Protein AF-A0A212BZU0-F1 (afdb_monomer_lite)

Radius of gyration: 25.06 Å; chains: 1; bounding box: 74×39×82 Å

pLDDT: mean 82.53, std 17.03, range [37.69, 98.62]

Organism: Cervus elaphus hippelaphus (NCBI:txid46360)

Secondary structure (DSSP, 8-state):
---STT----------------SSHHHHHHHHHHHHHHTTPPP-HHHHHHHHHHGGG--HHHHHHTHHHHHHHHHHHHHHS-TTSSHHHHHHHHHHHHHHHHHHTT-HHHHHHIIIII--PPP-SSTTPPPHHHHHHHHHHHHHHH---HHHHHHHHHTHHHHHHHHHHHHHHHHHHTSGGGS-GGGSS-HHHHHHHHHHHHHHHHHHHTGGGTSHHHHHHHHHHHHHHHHHHHHHS-HHHHHHHHHHHHTT--TT--HHHHHHHHHHHHHHHT-TT--------TT--TT--SHHHHHHHHHHHHHS--S-------HHHHHHTHHHHHHHHHHHHHTTS-HHHHHHHHHHHHHHHHHHHT-GGGTT-

Structure (mmCIF, N/CA/C/O backbone):
data_AF-A0A212BZU0-F1
#
_entry.id   AF-A0A212BZU0-F1
#
loop_
_atom_site.group_PDB
_atom_site.id
_atom_site.type_symbol
_atom_site.label_atom_id
_atom_site.label_alt_id
_atom_site.label_comp_id
_atom_site.label_asym_id
_atom_site.label_entity_id
_atom_site.label_seq_id
_atom_site.pdbx_PDB_ins_code
_atom_site.Cartn_x
_atom_site.Cartn_y
_atom_site.Cartn_z
_atom_site.occupancy
_atom_site.B_iso_or_equiv
_atom_site.auth_seq_id
_atom_site.auth_comp_id
_atom_site.auth_asym_id
_atom_site.auth_atom_id
_atom_site.pdbx_PDB_model_num
ATOM 1 N N . LYS A 1 1 ? -51.100 -6.674 3.001 1.00 48.88 1 LYS A N 1
ATOM 2 C CA . LYS A 1 1 ? -51.475 -5.623 2.026 1.00 48.88 1 LYS A CA 1
ATOM 3 C C . LYS A 1 1 ? -50.365 -4.587 2.044 1.00 48.88 1 LYS A C 1
ATOM 5 O O . LYS A 1 1 ? -50.108 -4.042 3.107 1.00 48.88 1 LYS A O 1
ATOM 10 N N . TRP A 1 2 ? -49.646 -4.428 0.936 1.00 54.16 2 TRP A N 1
ATOM 11 C CA . TRP A 1 2 ? -48.570 -3.443 0.822 1.00 54.16 2 TRP A CA 1
ATOM 12 C C . TRP A 1 2 ? -49.190 -2.048 0.784 1.00 54.16 2 TRP A C 1
ATOM 14 O O . TRP A 1 2 ? -50.135 -1.830 0.028 1.00 54.16 2 TRP A O 1
ATOM 24 N N . VAL A 1 3 ? -48.703 -1.150 1.633 1.00 53.25 3 VAL A N 1
ATOM 25 C CA . VAL A 1 3 ? -49.131 0.250 1.665 1.00 53.25 3 VAL A CA 1
ATOM 26 C C . VAL A 1 3 ? -48.189 1.022 0.739 1.00 53.25 3 VAL A C 1
ATOM 28 O O . VAL A 1 3 ? -46.979 0.990 0.934 1.00 53.25 3 VAL A O 1
ATOM 31 N N . ASP A 1 4 ? -48.763 1.612 -0.308 1.00 57.81 4 ASP A N 1
ATOM 32 C CA . ASP A 1 4 ? -48.206 2.600 -1.239 1.00 57.81 4 ASP A CA 1
ATOM 33 C C . ASP A 1 4 ? -46.802 2.378 -1.840 1.00 57.81 4 ASP A C 1
ATOM 35 O O . ASP A 1 4 ? -45.759 2.758 -1.308 1.00 57.81 4 ASP A O 1
ATOM 39 N N . GLY A 1 5 ? -46.800 1.888 -3.085 1.00 61.69 5 GLY A N 1
ATOM 40 C CA . GLY A 1 5 ? -45.810 2.291 -4.092 1.00 61.69 5 GLY A CA 1
ATOM 41 C C . GLY A 1 5 ? -44.377 1.788 -3.919 1.00 61.69 5 GLY A C 1
ATOM 42 O O . GLY A 1 5 ? -43.474 2.400 -4.484 1.00 61.69 5 GLY A O 1
ATOM 43 N N . ALA A 1 6 ? -44.152 0.711 -3.154 1.00 64.62 6 ALA A N 1
ATOM 44 C CA . ALA A 1 6 ? -42.834 0.091 -2.942 1.00 64.62 6 ALA A CA 1
ATOM 45 C C . ALA A 1 6 ? -41.726 1.073 -2.498 1.00 64.62 6 ALA A C 1
ATOM 47 O O . ALA A 1 6 ? -40.534 0.775 -2.612 1.00 64.62 6 ALA A O 1
ATOM 48 N N . LYS A 1 7 ? -42.099 2.248 -1.975 1.00 64.25 7 LYS A N 1
ATOM 49 C CA . LYS A 1 7 ? -41.142 3.202 -1.421 1.00 64.25 7 LYS A CA 1
ATOM 50 C C . LYS A 1 7 ? -40.678 2.670 -0.063 1.00 64.25 7 LYS A C 1
ATOM 52 O O . LYS A 1 7 ? -41.519 2.295 0.753 1.00 64.25 7 LYS A O 1
ATOM 57 N N . PRO A 1 8 ? -39.363 2.613 0.205 1.00 61.78 8 PRO A N 1
ATOM 58 C CA . PRO A 1 8 ? -38.858 2.155 1.492 1.00 61.78 8 PRO A CA 1
ATOM 59 C C . PRO A 1 8 ? -39.308 3.126 2.595 1.00 61.78 8 PRO A C 1
ATOM 61 O O . PRO A 1 8 ? -38.750 4.210 2.736 1.00 61.78 8 PRO A O 1
ATOM 64 N N . LEU A 1 9 ? -40.338 2.735 3.352 1.00 69.81 9 LEU A N 1
ATOM 65 C CA . LEU A 1 9 ? -40.946 3.524 4.434 1.00 69.81 9 LEU A CA 1
ATOM 66 C C . LEU A 1 9 ? -40.020 3.680 5.648 1.00 69.81 9 LEU A C 1
ATOM 68 O O . LEU A 1 9 ? -40.096 4.673 6.364 1.00 69.81 9 LEU A O 1
ATOM 72 N N . LEU A 1 10 ? -39.139 2.704 5.879 1.00 66.56 10 LEU A N 1
ATOM 73 C CA . LEU A 1 10 ? -38.248 2.670 7.031 1.00 66.56 10 LEU A CA 1
ATOM 74 C C . LEU A 1 10 ? -36.912 2.043 6.630 1.00 66.56 10 LEU A C 1
ATOM 76 O O . LEU A 1 10 ? -36.859 0.909 6.157 1.00 66.56 10 LEU A O 1
ATOM 80 N N . LYS A 1 11 ? -35.820 2.780 6.839 1.00 63.81 11 LYS A N 1
ATOM 81 C CA . LYS A 1 11 ? -34.457 2.266 6.691 1.00 63.81 11 LYS A CA 1
ATOM 82 C C . LYS A 1 11 ? -33.855 2.104 8.079 1.00 63.81 11 LYS A C 1
ATOM 84 O O . LYS A 1 11 ? -33.289 3.046 8.623 1.00 63.81 11 LYS A O 1
ATOM 89 N N . ILE A 1 12 ? -33.990 0.912 8.652 1.00 53.97 12 ILE A N 1
ATOM 90 C CA . ILE A 1 12 ? -33.342 0.581 9.922 1.00 53.97 12 ILE A CA 1
ATOM 91 C C . ILE A 1 12 ? -31.868 0.287 9.636 1.00 53.97 12 ILE A C 1
ATOM 93 O O . ILE A 1 12 ? -31.539 -0.645 8.903 1.00 53.97 12 ILE A O 1
ATOM 97 N N . LYS A 1 13 ? -30.973 1.091 10.211 1.00 49.75 13 LYS A N 1
ATOM 98 C CA . LYS A 1 13 ? -29.562 0.736 10.376 1.00 49.75 13 LYS A CA 1
ATOM 99 C C . LYS A 1 13 ? -29.386 0.286 11.821 1.00 49.75 13 LYS A C 1
ATOM 101 O O . LYS A 1 13 ? -29.378 1.126 12.711 1.00 49.75 13 LYS A O 1
ATOM 106 N N . SER A 1 14 ? -29.267 -1.015 12.061 1.00 37.69 14 SER A N 1
ATOM 107 C CA . SER A 1 14 ? -28.847 -1.508 13.373 1.00 37.69 14 SER A CA 1
ATOM 108 C C . SER A 1 14 ? -27.323 -1.501 13.440 1.00 37.69 14 SER A C 1
ATOM 110 O O . SER A 1 14 ? -26.660 -2.102 12.589 1.00 37.69 14 SER A O 1
ATOM 112 N N . HIS A 1 15 ? -26.772 -0.834 14.445 1.00 43.81 15 HIS A N 1
ATOM 113 C CA . HIS A 1 15 ? -25.389 -1.011 14.861 1.00 43.81 15 HIS A CA 1
ATOM 114 C C . HIS A 1 15 ? -25.400 -1.922 16.083 1.00 43.81 15 HIS A C 1
ATOM 116 O O . HIS A 1 15 ? -26.087 -1.644 17.061 1.00 43.81 15 HIS A O 1
ATOM 122 N N . LEU A 1 16 ? -24.712 -3.057 15.981 1.00 44.84 16 LEU A N 1
ATOM 123 C CA . LEU A 1 16 ? -24.558 -3.974 17.098 1.00 44.84 16 LEU A CA 1
ATOM 124 C C . LEU A 1 16 ? -23.435 -3.432 17.989 1.00 44.84 16 LEU A C 1
ATOM 126 O O . LEU A 1 16 ? -22.263 -3.652 17.696 1.00 44.84 16 LEU A O 1
ATOM 130 N N . GLU A 1 17 ? -23.786 -2.714 19.051 1.00 45.06 17 GLU A N 1
ATOM 131 C CA . GLU A 1 17 ? -22.863 -2.456 20.156 1.00 45.06 17 GLU A CA 1
ATOM 132 C C . GLU A 1 17 ? -22.874 -3.688 21.054 1.00 45.06 17 GLU A C 1
ATOM 134 O O . GLU A 1 17 ? -23.735 -3.864 21.913 1.00 45.06 17 GLU A O 1
ATOM 139 N N . SER A 1 18 ? -21.978 -4.632 20.776 1.00 49.97 18 SER A N 1
ATOM 140 C CA . SER A 1 18 ? -21.894 -5.840 21.580 1.00 49.97 18 SER A CA 1
ATOM 141 C C . SER A 1 18 ? -21.241 -5.507 22.926 1.00 49.97 18 SER A C 1
ATOM 143 O O . SER A 1 18 ? -20.026 -5.330 23.007 1.00 49.97 18 SER A O 1
ATOM 145 N N . THR A 1 19 ? -22.031 -5.456 23.993 1.00 49.94 19 THR A N 1
ATOM 146 C CA . THR A 1 19 ? -21.547 -5.499 25.376 1.00 49.94 19 THR A CA 1
ATOM 147 C C . THR A 1 19 ? -21.052 -6.914 25.681 1.00 49.94 19 THR A C 1
ATOM 149 O O . THR A 1 19 ? -21.789 -7.750 26.195 1.00 49.94 19 THR A O 1
ATOM 152 N N . ILE A 1 20 ? -19.808 -7.225 25.302 1.00 55.94 20 ILE A N 1
ATOM 153 C CA . ILE A 1 20 ? -19.218 -8.548 25.539 1.00 55.94 20 ILE A CA 1
ATOM 154 C C . ILE A 1 20 ? -18.160 -8.440 26.629 1.00 55.94 20 ILE A C 1
ATOM 156 O O . ILE A 1 20 ? -17.036 -8.003 26.395 1.00 55.94 20 ILE A O 1
ATOM 160 N N . TYR A 1 21 ? -18.528 -8.861 27.834 1.00 59.41 21 TYR A N 1
ATOM 161 C CA . TYR A 1 21 ? -17.566 -9.124 28.894 1.00 59.41 21 TYR A CA 1
ATOM 162 C C . TYR A 1 21 ? -16.663 -10.277 28.453 1.00 59.41 21 TYR A C 1
ATOM 164 O O . TYR A 1 21 ? -17.093 -11.430 28.392 1.00 59.41 21 TYR A O 1
ATOM 172 N N . THR A 1 22 ? -15.420 -9.965 28.095 1.00 71.25 22 THR A N 1
ATOM 173 C CA . THR A 1 22 ? -14.422 -10.987 27.785 1.00 71.25 22 THR A CA 1
ATOM 174 C C . THR A 1 22 ? -13.957 -11.638 29.085 1.00 71.25 22 THR A C 1
ATOM 176 O O . THR A 1 22 ? -13.742 -10.953 30.082 1.00 71.25 22 THR A O 1
ATOM 179 N N . GLN A 1 23 ? -13.791 -12.962 29.085 1.00 77.00 23 GLN A N 1
ATOM 180 C CA . GLN A 1 23 ? -13.141 -13.661 30.204 1.00 77.00 23 GLN A CA 1
ATOM 181 C C . GLN A 1 23 ? -11.623 -13.423 30.208 1.00 77.00 23 GLN A C 1
ATOM 183 O O . GLN A 1 23 ? -10.982 -13.534 31.250 1.00 77.00 23 GLN A O 1
ATOM 188 N N . ASP A 1 24 ? -11.060 -13.042 29.056 1.00 85.38 24 ASP A N 1
ATOM 189 C CA . ASP A 1 24 ? -9.678 -12.586 28.949 1.00 85.38 24 ASP A CA 1
ATOM 190 C C . ASP A 1 24 ? -9.496 -11.231 29.643 1.00 85.38 24 ASP A C 1
ATOM 192 O O . ASP A 1 24 ? -10.174 -10.247 29.324 1.00 85.38 24 ASP A O 1
ATOM 196 N N . LEU A 1 25 ? -8.559 -11.191 30.590 1.00 86.81 25 LEU A N 1
ATOM 197 C CA . LEU A 1 25 ? -8.301 -10.032 31.439 1.00 86.81 25 LEU A CA 1
ATOM 198 C C . LEU A 1 25 ? -7.685 -8.854 30.671 1.00 86.81 25 LEU A C 1
ATOM 200 O O . LEU A 1 25 ? -7.922 -7.702 31.040 1.00 86.81 25 LEU A O 1
ATOM 204 N N . HIS A 1 26 ? -6.876 -9.118 29.642 1.00 88.88 26 HIS A N 1
ATOM 205 C CA . HIS A 1 26 ? -6.187 -8.082 28.874 1.00 88.88 26 HIS A CA 1
ATOM 206 C C . HIS A 1 26 ? -7.181 -7.328 27.995 1.00 88.88 26 HIS A C 1
ATOM 208 O O . HIS A 1 26 ? -7.237 -6.097 28.037 1.00 88.88 26 HIS A O 1
ATOM 214 N N . VAL A 1 27 ? -8.015 -8.072 27.268 1.00 87.25 27 VAL A N 1
ATOM 215 C CA . VAL A 1 27 ? -9.064 -7.510 26.416 1.00 87.25 27 VAL A CA 1
ATOM 216 C C . VAL A 1 27 ? -10.129 -6.815 27.261 1.00 87.25 27 VAL A C 1
ATOM 218 O O . VAL A 1 27 ? -10.538 -5.704 26.924 1.00 87.25 27 VAL A O 1
ATOM 221 N N . HIS A 1 28 ? -10.507 -7.394 28.408 1.00 87.69 28 HIS A N 1
ATOM 222 C CA . HIS A 1 28 ? -11.507 -6.800 29.295 1.00 87.69 28 HIS A CA 1
ATOM 223 C C . HIS A 1 28 ? -11.066 -5.424 29.801 1.00 87.69 28 HIS A C 1
ATOM 225 O O . HIS A 1 28 ? -11.811 -4.452 29.688 1.00 87.69 28 HIS A O 1
ATOM 231 N N . LYS A 1 29 ? -9.832 -5.325 30.313 1.00 87.44 29 LYS A N 1
ATOM 232 C CA . LYS A 1 29 ? -9.270 -4.062 30.813 1.00 87.44 29 LYS A CA 1
ATOM 233 C C . LYS A 1 29 ? -9.140 -3.015 29.710 1.00 87.44 29 LYS A C 1
ATOM 235 O O . LYS A 1 29 ? -9.446 -1.849 29.944 1.00 87.44 29 LYS A O 1
ATOM 240 N N . PHE A 1 30 ? -8.723 -3.428 28.514 1.00 89.75 30 PHE A N 1
ATOM 241 C CA . PHE A 1 30 ? -8.639 -2.533 27.365 1.00 89.75 30 PHE A CA 1
ATOM 242 C C . PHE A 1 30 ? -10.017 -1.984 26.967 1.00 89.75 30 PHE A C 1
ATOM 244 O O . PHE A 1 30 ? -10.173 -0.770 26.842 1.00 89.75 30 PHE A O 1
ATOM 251 N N . PHE A 1 31 ? -11.032 -2.844 26.838 1.00 89.19 31 PHE A N 1
ATOM 252 C CA . PHE A 1 31 ? -12.395 -2.418 26.506 1.00 89.19 31 PHE A CA 1
ATOM 253 C C . PHE A 1 31 ? -13.011 -1.535 27.587 1.00 89.19 31 PHE A C 1
ATOM 255 O O . PHE A 1 31 ? -13.605 -0.509 27.264 1.00 89.19 31 PHE A O 1
ATOM 262 N N . GLN A 1 32 ? -12.820 -1.882 28.862 1.00 86.06 32 GLN A N 1
ATOM 263 C CA . GLN A 1 32 ? -13.280 -1.061 29.978 1.00 86.06 32 GLN A CA 1
ATOM 264 C C . GLN A 1 32 ? -12.660 0.340 29.922 1.00 86.06 32 GLN A C 1
ATOM 266 O O . GLN A 1 32 ? -13.363 1.332 30.094 1.00 86.06 32 GLN A O 1
ATOM 271 N N . HIS A 1 33 ? -11.359 0.436 29.640 1.00 84.50 33 HIS A N 1
ATOM 272 C CA . HIS A 1 33 ? -10.684 1.723 29.525 1.00 84.50 33 HIS A CA 1
ATOM 273 C C . HIS A 1 33 ? -11.176 2.535 28.316 1.00 84.50 33 HIS A C 1
ATOM 275 O O . HIS A 1 33 ? -11.465 3.721 28.462 1.00 84.50 33 HIS A O 1
ATOM 281 N N . CYS A 1 34 ? -11.365 1.901 27.152 1.00 84.44 34 CYS A N 1
ATOM 282 C CA . CYS A 1 34 ? -11.938 2.566 25.975 1.00 84.44 34 CYS A CA 1
ATOM 283 C C . CYS A 1 34 ? -13.347 3.111 26.262 1.00 84.44 34 CYS A C 1
ATOM 285 O O . CYS A 1 34 ? -13.661 4.244 25.901 1.00 84.44 34 CYS A O 1
ATOM 287 N N . GLN A 1 35 ? -14.177 2.347 26.978 1.00 83.44 35 GLN A N 1
ATOM 288 C CA . GLN A 1 35 ? -15.516 2.777 27.377 1.00 83.44 35 GLN A CA 1
ATOM 289 C C . GLN A 1 35 ? -15.480 3.965 28.352 1.00 83.44 35 GLN A C 1
ATOM 291 O O . GLN A 1 35 ? -16.280 4.892 28.228 1.00 83.44 35 GLN A O 1
ATOM 296 N N . LEU A 1 36 ? -14.536 3.976 29.300 1.00 80.38 36 LEU A N 1
ATOM 297 C CA . LEU A 1 36 ? -14.351 5.104 30.217 1.00 80.38 36 LEU A CA 1
ATOM 298 C C . LEU A 1 36 ? -13.979 6.387 29.463 1.00 80.38 36 LEU A C 1
ATOM 300 O O . LEU A 1 36 ? -14.565 7.439 29.734 1.00 80.38 36 LEU A O 1
ATOM 304 N N . ILE A 1 37 ? -13.076 6.299 28.484 1.00 76.88 37 ILE A N 1
ATOM 305 C CA . ILE A 1 37 ? -12.703 7.431 27.624 1.00 76.88 37 ILE A CA 1
ATOM 306 C C . ILE A 1 37 ? -13.923 7.934 26.840 1.00 76.88 37 ILE A C 1
ATOM 308 O O . ILE A 1 37 ? -14.233 9.123 26.878 1.00 76.88 37 ILE A O 1
ATOM 312 N N . GLN A 1 38 ? -14.677 7.033 26.201 1.00 74.00 38 GLN A N 1
ATOM 313 C CA . GLN A 1 38 ? -15.896 7.390 25.462 1.00 74.00 38 GLN A CA 1
ATOM 314 C C . GLN A 1 38 ? -16.963 8.048 26.352 1.00 74.00 38 GLN A C 1
ATOM 316 O O . GLN A 1 38 ? -17.703 8.913 25.892 1.00 74.00 38 GLN A O 1
ATOM 321 N N . SER A 1 39 ? -17.023 7.682 27.637 1.00 73.88 39 SER A N 1
ATOM 322 C CA . SER A 1 39 ? -17.937 8.292 28.614 1.00 73.88 39 SER A CA 1
ATOM 323 C C . SER A 1 39 ? -17.511 9.688 29.110 1.00 73.88 39 SER A C 1
ATOM 325 O O . SER A 1 39 ? -18.197 10.271 29.947 1.00 73.88 39 SER A O 1
ATOM 327 N N . GLY A 1 40 ? -16.406 10.243 28.594 1.00 67.62 40 GLY A N 1
ATOM 328 C CA . GLY A 1 40 ? -15.921 11.589 28.919 1.00 67.62 40 GLY A CA 1
ATOM 329 C C . GLY A 1 40 ? -14.932 11.649 30.087 1.00 67.62 40 GLY A C 1
ATOM 330 O O . GLY A 1 40 ? -14.694 12.729 30.633 1.00 67.62 40 GLY A O 1
ATOM 331 N N . SER A 1 41 ? -14.351 10.513 30.488 1.00 68.88 41 SER A N 1
ATOM 332 C CA . SER A 1 41 ? -13.282 10.495 31.496 1.00 68.88 41 SER A CA 1
ATOM 333 C C . SER A 1 41 ? -12.018 11.172 30.959 1.00 68.88 41 SER A C 1
ATOM 335 O O . SER A 1 41 ? -11.691 11.029 29.783 1.00 68.88 41 SER A O 1
ATOM 337 N N . LYS A 1 42 ? -11.280 11.891 31.822 1.00 65.25 42 LYS A N 1
ATOM 338 C CA . LYS A 1 42 ? -9.983 12.470 31.439 1.00 65.25 42 LYS A CA 1
ATOM 339 C C . LYS A 1 42 ? -9.008 11.355 31.077 1.00 65.25 42 LYS A C 1
ATOM 341 O O . LYS A 1 42 ? -8.764 10.452 31.874 1.00 65.25 42 LYS A O 1
ATOM 346 N N . GLU A 1 43 ? -8.461 11.457 29.879 1.00 65.62 43 GLU A N 1
ATOM 347 C CA . GLU A 1 43 ? -7.538 10.487 29.313 1.00 65.62 43 GLU A CA 1
ATOM 348 C C . GLU A 1 43 ? -6.171 10.567 30.003 1.00 65.62 43 GLU A C 1
ATOM 350 O O . GLU A 1 43 ? -5.613 11.652 30.180 1.00 65.62 43 GLU A O 1
ATOM 355 N N . VAL A 1 44 ? -5.639 9.415 30.425 1.00 70.25 44 VAL A N 1
ATOM 356 C CA . VAL A 1 44 ? -4.293 9.298 31.004 1.00 70.25 44 VAL A CA 1
ATOM 357 C C . VAL A 1 44 ? -3.448 8.437 30.057 1.00 70.25 44 VAL A C 1
ATOM 359 O O . VAL A 1 44 ? -3.534 7.206 30.125 1.00 70.25 44 VAL A O 1
ATOM 362 N N . PRO A 1 45 ? -2.614 9.044 29.185 1.00 69.50 45 PRO A N 1
ATOM 363 C CA . PRO A 1 45 ? -1.887 8.322 28.133 1.00 69.50 45 PRO A CA 1
ATOM 364 C C . PRO A 1 45 ? -1.056 7.134 28.646 1.00 69.50 45 PRO A C 1
ATOM 366 O O . PRO A 1 45 ? -1.006 6.076 28.018 1.00 69.50 45 PRO A O 1
ATOM 369 N N . GLY A 1 46 ? -0.450 7.265 29.832 1.00 76.62 46 GLY A N 1
ATOM 370 C CA . GLY A 1 46 ? 0.371 6.210 30.438 1.00 76.62 46 GLY A CA 1
ATOM 371 C C . GLY A 1 46 ? -0.399 4.932 30.800 1.00 76.62 46 GLY A C 1
ATOM 372 O O . GLY A 1 46 ? 0.141 3.831 30.662 1.00 76.62 46 GLY A O 1
ATOM 373 N N . GLU A 1 47 ? -1.662 5.042 31.222 1.00 82.88 47 GLU A N 1
ATOM 374 C CA . GLU A 1 47 ? -2.491 3.868 31.530 1.00 82.88 47 GLU A CA 1
ATOM 375 C C . GLU A 1 47 ? -2.923 3.142 30.259 1.00 82.88 47 GLU A C 1
ATOM 377 O O . GLU A 1 47 ? -2.863 1.913 30.188 1.00 82.88 47 GLU A O 1
ATOM 382 N N . LEU A 1 48 ? -3.278 3.895 29.220 1.00 86.19 48 LEU A N 1
ATOM 383 C CA . LEU A 1 48 ? -3.642 3.325 27.934 1.00 86.19 48 LEU A CA 1
ATOM 384 C C . LEU A 1 48 ? -2.474 2.569 27.290 1.00 86.19 48 LEU A C 1
ATOM 386 O O . LEU A 1 48 ? -2.661 1.446 26.826 1.00 86.19 48 LEU A O 1
ATOM 390 N N . ILE A 1 49 ? -1.254 3.120 27.325 1.00 88.25 49 ILE A N 1
ATOM 391 C CA . ILE A 1 49 ? -0.055 2.426 26.821 1.00 88.25 49 ILE A CA 1
ATOM 392 C C . ILE A 1 49 ? 0.146 1.091 27.546 1.00 88.25 49 ILE A C 1
ATOM 394 O O . ILE A 1 49 ? 0.489 0.089 26.915 1.00 88.25 49 ILE A O 1
ATOM 398 N N . LYS A 1 50 ? -0.091 1.044 28.862 1.00 90.25 50 LYS A N 1
ATOM 399 C CA . LYS A 1 50 ? -0.021 -0.203 29.632 1.00 90.25 50 LYS A CA 1
ATOM 400 C C . LYS A 1 50 ? -1.032 -1.229 29.113 1.00 90.25 50 LYS A C 1
ATOM 402 O O . LYS A 1 50 ? -0.648 -2.376 28.886 1.00 90.25 50 LYS A O 1
ATOM 407 N N . TYR A 1 51 ? -2.286 -0.834 28.887 1.00 90.00 51 TYR A N 1
ATOM 408 C CA . TYR A 1 51 ? -3.307 -1.744 28.360 1.00 90.00 51 TYR A CA 1
ATOM 409 C C . TYR A 1 51 ? -3.007 -2.199 26.927 1.00 90.00 51 TYR A C 1
ATOM 411 O O . TYR A 1 51 ? -3.127 -3.388 26.643 1.00 90.00 51 TYR A O 1
ATOM 419 N N . LEU A 1 52 ? -2.522 -1.306 26.058 1.00 92.31 52 LEU A N 1
ATOM 420 C CA . LEU A 1 52 ? -2.069 -1.654 24.707 1.00 92.31 52 LEU A CA 1
ATOM 421 C C . LEU A 1 52 ? -0.938 -2.692 24.741 1.00 92.31 52 LEU A C 1
ATOM 423 O O . LEU A 1 52 ? -0.980 -3.690 24.026 1.00 92.31 52 LEU A O 1
ATOM 427 N N . LYS A 1 53 ? 0.056 -2.517 25.619 1.00 91.88 53 LYS A N 1
ATOM 428 C CA . LYS A 1 53 ? 1.146 -3.491 25.777 1.00 91.88 53 LYS A CA 1
ATOM 429 C C . LYS A 1 53 ? 0.628 -4.861 26.218 1.00 91.88 53 LYS A C 1
ATOM 431 O O . LYS A 1 53 ? 1.065 -5.865 25.662 1.00 91.88 53 LYS A O 1
ATOM 436 N N . CYS A 1 54 ? -0.345 -4.912 27.128 1.00 92.31 54 CYS A N 1
ATOM 437 C CA . CYS A 1 54 ? -0.970 -6.166 27.558 1.00 92.31 54 CYS A CA 1
ATOM 438 C C . CYS A 1 54 ? -1.680 -6.926 26.424 1.00 92.31 54 CYS A C 1
ATOM 440 O O . CYS A 1 54 ? -1.727 -8.151 26.474 1.00 92.31 54 CYS A O 1
ATOM 442 N N . LEU A 1 55 ? -2.186 -6.244 25.389 1.00 93.44 55 LEU A N 1
ATOM 443 C CA . LEU A 1 55 ? -2.856 -6.909 24.261 1.00 93.44 55 LEU A CA 1
ATOM 444 C C . LEU A 1 55 ? -1.928 -7.824 23.444 1.00 93.44 55 LEU A C 1
ATOM 446 O O . LEU A 1 55 ? -2.420 -8.719 22.766 1.00 93.44 55 LEU A O 1
ATOM 450 N N . HIS A 1 56 ? -0.604 -7.665 23.542 1.00 93.19 56 HIS A N 1
ATOM 451 C CA . HIS A 1 56 ? 0.356 -8.578 22.904 1.00 93.19 56 HIS A CA 1
ATOM 452 C C . HIS A 1 56 ? 0.370 -9.981 23.533 1.00 93.19 56 HIS A C 1
ATOM 454 O O . HIS A 1 56 ? 0.897 -10.913 22.932 1.00 93.19 56 HIS A O 1
ATOM 460 N N . ALA A 1 57 ? -0.171 -10.131 24.747 1.00 92.50 57 ALA A N 1
ATOM 461 C CA . ALA A 1 57 ? -0.258 -11.404 25.462 1.00 92.50 57 ALA A CA 1
ATOM 462 C C . ALA A 1 57 ? -1.607 -12.119 25.253 1.00 92.50 57 ALA A C 1
ATOM 464 O O . ALA A 1 57 ? -1.869 -13.128 25.900 1.00 92.50 57 ALA A O 1
ATOM 465 N N . MET A 1 58 ? -2.477 -11.585 24.392 1.00 91.94 58 MET A N 1
ATOM 466 C CA . MET A 1 58 ? -3.790 -12.161 24.113 1.00 91.94 58 MET A CA 1
ATOM 467 C C . MET A 1 58 ? -3.671 -13.499 23.373 1.00 91.94 58 MET A C 1
ATOM 469 O O . MET A 1 58 ? -2.925 -13.630 22.401 1.00 91.94 58 MET A O 1
ATOM 473 N N . GLU A 1 59 ? -4.468 -14.481 23.793 1.00 88.44 59 GLU A N 1
ATOM 474 C CA . GLU A 1 59 ? -4.563 -15.768 23.107 1.00 88.44 59 GLU A CA 1
ATOM 475 C C . GLU A 1 59 ? -5.247 -15.637 21.739 1.00 88.44 59 GLU A C 1
ATOM 477 O O . GLU A 1 59 ? -6.192 -14.866 21.550 1.00 88.44 59 GLU A O 1
ATOM 482 N N . ILE A 1 60 ? -4.811 -16.451 20.775 1.00 89.06 60 ILE A N 1
ATOM 483 C CA . ILE A 1 60 ? -5.311 -16.399 19.396 1.00 89.06 60 ILE A CA 1
ATOM 484 C C . ILE A 1 60 ? -6.832 -16.612 19.312 1.00 89.06 60 ILE A C 1
ATOM 486 O O . ILE A 1 60 ? -7.505 -15.943 18.533 1.00 89.06 60 ILE A O 1
ATOM 490 N N . GLN A 1 61 ? -7.400 -17.494 20.142 1.00 88.06 61 GLN A N 1
ATOM 491 C CA . GLN A 1 61 ? -8.840 -17.782 20.131 1.00 88.06 61 GLN A CA 1
ATOM 492 C C . GLN A 1 61 ? -9.656 -16.548 20.530 1.00 88.06 61 GLN A C 1
ATOM 494 O O . GLN A 1 61 ? -10.640 -16.214 19.867 1.00 88.06 61 GLN A O 1
ATOM 499 N N . VAL A 1 62 ? -9.197 -15.831 21.559 1.00 88.25 62 VAL A N 1
ATOM 500 C CA . VAL A 1 62 ? -9.794 -14.573 22.021 1.00 88.25 62 VAL A CA 1
ATOM 501 C C . VAL A 1 62 ? -9.646 -13.502 20.943 1.00 88.25 62 VAL A C 1
ATOM 503 O O . VAL A 1 62 ? -10.619 -12.836 20.590 1.00 88.25 62 VAL A O 1
ATOM 506 N N . MET A 1 63 ? -8.453 -13.385 20.355 1.00 89.94 63 MET A N 1
ATOM 507 C CA . MET A 1 63 ? -8.187 -12.440 19.274 1.00 89.94 63 MET A CA 1
ATOM 508 C C . MET A 1 63 ? -9.153 -12.629 18.106 1.00 89.94 63 MET A C 1
ATOM 510 O O . MET A 1 63 ? -9.703 -11.650 17.621 1.00 89.94 63 MET A O 1
ATOM 514 N N . ILE A 1 64 ? -9.386 -13.870 17.668 1.00 88.50 64 ILE A N 1
ATOM 515 C CA . ILE A 1 64 ? -10.286 -14.182 16.550 1.00 88.50 64 ILE A CA 1
ATOM 516 C C . ILE A 1 64 ? -11.735 -13.867 16.918 1.00 88.50 64 ILE A C 1
ATOM 518 O O . ILE A 1 64 ? -12.439 -13.223 16.139 1.00 88.50 64 ILE A O 1
ATOM 522 N N . GLN A 1 65 ? -12.171 -14.288 18.109 1.00 88.81 65 GLN A N 1
ATOM 523 C CA . GLN A 1 65 ? -13.534 -14.070 18.592 1.00 88.81 65 GLN A CA 1
ATOM 524 C C . GLN A 1 65 ? -13.890 -12.579 18.641 1.00 88.81 65 GLN A C 1
ATOM 526 O O . GLN A 1 65 ? -15.001 -12.191 18.277 1.00 88.81 65 GLN A O 1
ATOM 531 N N . PHE A 1 66 ? -12.938 -11.744 19.056 1.00 89.38 66 PHE A N 1
ATOM 532 C CA . PHE A 1 66 ? -13.130 -10.308 19.242 1.00 89.38 66 PHE A CA 1
ATOM 533 C C . PHE A 1 66 ? -12.483 -9.450 18.153 1.00 89.38 66 PHE A C 1
ATOM 535 O O . PHE A 1 66 ? -12.484 -8.225 18.278 1.00 89.38 66 PHE A O 1
ATOM 542 N N . LEU A 1 67 ? -11.986 -10.052 17.066 1.00 91.75 67 LEU A N 1
ATOM 543 C CA . LEU A 1 67 ? -11.156 -9.374 16.065 1.00 91.75 67 LEU A CA 1
ATOM 544 C C . LEU A 1 67 ? -11.776 -8.064 15.557 1.00 91.75 67 LEU A C 1
ATOM 546 O O . LEU A 1 67 ? -11.090 -7.041 15.591 1.00 91.75 67 LEU A O 1
ATOM 550 N N . PRO A 1 68 ? -13.059 -8.022 15.133 1.00 91.44 68 PRO A N 1
ATOM 551 C CA . PRO A 1 68 ? -13.636 -6.781 14.633 1.00 91.44 68 PRO A CA 1
ATOM 552 C C . PRO A 1 68 ? -13.737 -5.698 15.707 1.00 91.44 68 PRO A C 1
ATOM 554 O O . PRO A 1 68 ? -13.522 -4.529 15.404 1.00 91.44 68 PRO A O 1
ATOM 557 N N . VAL A 1 69 ? -14.0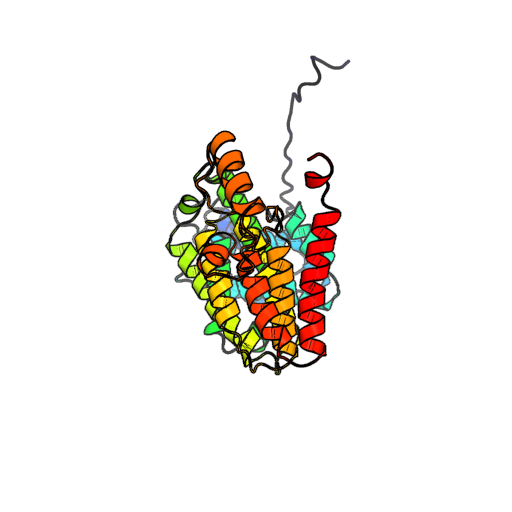47 -6.081 16.949 1.00 90.00 69 VAL A N 1
ATOM 558 C CA . VAL A 1 69 ? -14.214 -5.148 18.070 1.00 90.00 69 VAL A CA 1
ATOM 559 C C . VAL A 1 69 ? -12.860 -4.579 18.476 1.00 90.00 69 VAL A C 1
ATOM 561 O O . VAL A 1 69 ? -12.717 -3.364 18.565 1.00 90.00 69 VAL A O 1
ATOM 564 N N . ILE A 1 70 ? -11.848 -5.437 18.637 1.00 92.38 70 ILE A N 1
ATOM 565 C CA . ILE A 1 70 ? -10.486 -5.024 18.996 1.00 92.38 70 ILE A CA 1
ATOM 566 C C . ILE A 1 70 ? -9.927 -4.072 17.941 1.00 92.38 70 ILE A C 1
ATOM 568 O O . ILE A 1 70 ? -9.474 -2.985 18.287 1.00 92.38 70 ILE A O 1
ATOM 572 N N . LEU A 1 71 ? -10.000 -4.437 16.657 1.00 94.00 71 LEU A N 1
ATOM 573 C CA . LEU A 1 71 ? -9.480 -3.590 15.583 1.00 94.00 71 LEU A CA 1
ATOM 574 C C . LEU A 1 71 ? -10.203 -2.239 15.522 1.00 94.00 71 LEU A C 1
ATOM 576 O O . LEU A 1 71 ? -9.542 -1.213 15.391 1.00 94.00 71 LEU A O 1
ATOM 580 N N . MET A 1 72 ? -11.535 -2.210 15.651 1.00 91.50 72 MET A N 1
ATOM 581 C CA . MET A 1 72 ? -12.284 -0.947 15.670 1.00 91.50 72 MET A CA 1
ATOM 582 C C . MET A 1 72 ? -11.891 -0.056 16.851 1.00 91.50 72 MET A C 1
ATOM 584 O O . MET A 1 72 ? -11.637 1.128 16.643 1.00 91.50 72 MET A O 1
ATOM 588 N N . GLN A 1 73 ? -11.780 -0.618 18.059 1.00 89.38 73 GLN A N 1
ATOM 589 C CA . GLN A 1 73 ? -11.359 0.134 19.244 1.00 89.38 73 GLN A CA 1
ATOM 590 C C . GLN A 1 73 ? -9.926 0.664 19.102 1.00 89.38 73 GLN A C 1
ATOM 592 O O . GLN A 1 73 ? -9.665 1.818 19.423 1.00 89.38 73 GLN A O 1
ATOM 597 N N . LEU A 1 74 ? -9.005 -0.127 18.543 1.00 92.12 74 LEU A N 1
ATOM 598 C CA . LEU A 1 74 ? -7.643 0.329 18.254 1.00 92.12 74 LEU A CA 1
ATOM 599 C C . LEU A 1 74 ? -7.630 1.493 17.253 1.00 92.12 74 LEU A C 1
ATOM 601 O O . LEU A 1 74 ? -6.931 2.479 17.475 1.00 92.12 74 LEU A O 1
ATOM 605 N N . PHE A 1 75 ? -8.430 1.438 16.183 1.00 91.06 75 PHE A N 1
ATOM 606 C CA . PHE A 1 75 ? -8.531 2.561 15.245 1.00 91.06 75 PHE A CA 1
ATOM 607 C C . PHE A 1 75 ? -9.168 3.807 15.865 1.00 91.06 75 PHE A C 1
ATOM 609 O O . PHE A 1 75 ? -8.764 4.911 15.517 1.00 91.06 75 PHE A O 1
ATOM 616 N N . GLN A 1 76 ? -10.109 3.650 16.795 1.00 87.12 76 GLN A N 1
ATOM 617 C CA . GLN A 1 76 ? -10.695 4.771 17.530 1.00 87.12 76 GLN A CA 1
ATOM 618 C C . GLN A 1 76 ? -9.683 5.408 18.495 1.00 87.12 76 GLN A C 1
ATOM 620 O O . GLN A 1 76 ? -9.546 6.630 18.544 1.00 87.12 76 GLN A O 1
ATOM 625 N N . VAL A 1 77 ? -8.910 4.585 19.209 1.00 87.12 77 VAL A N 1
ATOM 626 C CA . VAL A 1 77 ? -7.778 5.039 20.029 1.00 87.12 77 VAL A CA 1
ATOM 627 C C . VAL A 1 77 ? -6.748 5.777 19.171 1.00 87.12 77 VAL A C 1
ATOM 629 O O . VAL A 1 77 ? -6.239 6.813 19.584 1.00 87.12 77 VAL A O 1
ATOM 632 N N . LEU A 1 78 ? -6.472 5.289 17.958 1.00 86.94 78 LEU A N 1
ATOM 633 C CA . LEU A 1 78 ? -5.530 5.921 17.032 1.00 86.94 78 LEU A CA 1
ATOM 634 C C . LEU A 1 78 ? -5.951 7.352 16.645 1.00 86.94 78 LEU A C 1
ATOM 636 O O . LEU A 1 78 ? -5.082 8.187 16.422 1.00 86.94 78 LEU A O 1
ATOM 640 N N . THR A 1 79 ? -7.254 7.643 16.563 1.00 80.44 79 THR A N 1
ATOM 641 C CA . THR A 1 79 ? -7.772 8.961 16.145 1.00 80.44 79 THR A CA 1
ATOM 642 C C . THR A 1 79 ? -7.996 9.948 17.280 1.00 80.44 79 THR A C 1
ATOM 644 O O . THR A 1 79 ? -8.023 11.152 17.030 1.00 80.44 79 THR A O 1
ATOM 647 N N . ASN A 1 80 ? -8.194 9.467 18.507 1.00 77.12 80 ASN A N 1
ATOM 648 C CA . ASN A 1 80 ? -8.550 10.321 19.643 1.00 77.12 80 ASN A CA 1
ATOM 649 C C . ASN A 1 80 ? -7.341 11.012 20.293 1.00 77.12 80 ASN A C 1
ATOM 651 O O . ASN A 1 80 ? -7.528 11.944 21.066 1.00 77.12 80 ASN A O 1
ATOM 655 N N . MET A 1 81 ? -6.124 10.590 19.947 1.00 71.06 81 MET A N 1
ATOM 656 C CA . MET A 1 81 ? -4.882 11.053 20.570 1.00 71.06 81 MET A CA 1
ATOM 657 C C . MET A 1 81 ? -4.177 12.132 19.758 1.00 71.06 81 MET A C 1
ATOM 659 O O . MET A 1 81 ? -4.350 12.238 18.541 1.00 71.06 81 MET A O 1
ATOM 663 N N . THR A 1 82 ? -3.321 12.899 20.430 1.00 65.75 82 THR A N 1
ATOM 664 C CA . THR A 1 82 ? -2.445 13.870 19.773 1.00 65.75 82 THR A CA 1
ATOM 665 C C . THR A 1 82 ? -1.142 13.212 19.299 1.00 65.75 82 THR A C 1
ATOM 667 O O . THR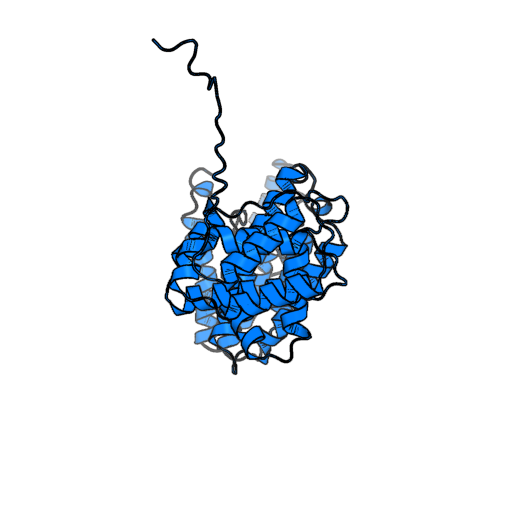 A 1 82 ? -0.788 12.112 19.719 1.00 65.75 82 THR A O 1
ATOM 670 N N . HIS A 1 83 ? -0.411 13.863 18.385 1.00 56.88 83 HIS A N 1
ATOM 671 C CA . HIS A 1 83 ? 0.856 13.337 17.849 1.00 56.88 83 HIS A CA 1
ATOM 672 C C . HIS A 1 83 ? 2.008 13.343 18.866 1.00 56.88 83 HIS A C 1
ATOM 674 O O . HIS A 1 83 ? 3.035 12.728 18.596 1.00 56.88 83 HIS A O 1
ATOM 680 N N . GLU A 1 84 ? 1.863 14.042 19.994 1.00 59.56 84 GLU A N 1
ATOM 681 C CA . GLU A 1 84 ? 2.896 14.120 21.038 1.00 59.56 84 GLU A CA 1
ATOM 682 C C . GLU A 1 84 ? 2.896 12.893 21.961 1.00 59.56 84 GLU A C 1
ATOM 684 O O . GLU A 1 84 ? 3.841 12.681 22.718 1.00 59.56 84 GLU A O 1
ATOM 689 N N . ASP A 1 85 ? 1.861 12.057 21.871 1.00 69.50 85 ASP A N 1
ATOM 690 C CA . ASP A 1 85 ? 1.717 10.854 22.674 1.00 69.50 85 ASP A CA 1
ATOM 691 C C . ASP A 1 85 ? 2.417 9.654 22.007 1.00 69.50 85 ASP A C 1
ATOM 693 O O . ASP A 1 85 ? 2.272 9.417 20.811 1.00 69.50 85 ASP A O 1
ATOM 697 N N . ASP A 1 86 ? 3.076 8.788 22.787 1.00 84.38 86 ASP A N 1
ATOM 698 C CA . ASP A 1 86 ? 3.582 7.484 22.305 1.00 84.38 86 ASP A CA 1
ATOM 699 C C . ASP A 1 86 ? 2.443 6.492 21.964 1.00 84.38 86 ASP A C 1
ATOM 701 O O . ASP A 1 86 ? 2.672 5.361 21.513 1.00 84.38 86 ASP A O 1
ATOM 705 N N . VAL A 1 87 ? 1.187 6.880 22.203 1.00 88.19 87 VAL A N 1
ATOM 706 C CA . VAL A 1 87 ? -0.002 6.031 22.057 1.00 88.19 87 VAL A CA 1
ATOM 707 C C . VAL A 1 87 ? -0.222 5.572 20.610 1.00 88.19 87 VAL A C 1
ATOM 709 O O . VAL A 1 87 ? -0.373 4.361 20.425 1.00 88.19 87 VAL A O 1
ATOM 712 N N . PRO A 1 88 ? -0.204 6.432 19.566 1.00 89.94 88 PRO A N 1
ATOM 713 C CA . PRO A 1 88 ? -0.424 5.994 18.188 1.00 89.94 88 PRO A CA 1
ATOM 714 C C . PRO A 1 88 ? 0.622 4.984 17.709 1.00 89.94 88 PRO A C 1
ATOM 716 O O . PRO A 1 88 ? 0.289 4.030 17.000 1.00 89.94 88 PRO A O 1
ATOM 719 N N . PHE A 1 89 ? 1.876 5.148 18.142 1.00 91.44 89 PHE A N 1
ATOM 720 C CA . PHE A 1 89 ? 2.948 4.197 17.857 1.00 91.44 89 PHE A CA 1
ATOM 721 C C . PHE A 1 89 ? 2.657 2.835 18.500 1.00 91.44 89 PHE A C 1
ATOM 723 O O . PHE A 1 89 ? 2.605 1.822 17.802 1.00 91.44 89 PHE A O 1
ATOM 730 N N . ASN A 1 90 ? 2.378 2.800 19.810 1.00 92.25 90 ASN A N 1
ATOM 731 C CA . ASN A 1 90 ? 2.054 1.554 20.516 1.00 92.25 90 ASN A CA 1
ATOM 732 C C . ASN A 1 90 ? 0.774 0.895 19.967 1.00 92.25 90 ASN A C 1
ATOM 734 O O . ASN A 1 90 ? 0.724 -0.325 19.830 1.00 92.25 90 ASN A O 1
ATOM 738 N N . CYS A 1 91 ? -0.240 1.681 19.601 1.00 93.69 91 CYS A N 1
ATOM 739 C CA . CYS A 1 91 ? -1.469 1.183 18.985 1.00 93.69 91 CYS A CA 1
ATOM 740 C C . CYS A 1 91 ? -1.185 0.511 17.631 1.00 93.69 91 CYS A C 1
ATOM 742 O O . CYS A 1 91 ? -1.633 -0.607 17.379 1.00 93.69 91 CYS A O 1
ATOM 744 N N . THR A 1 92 ? -0.360 1.142 16.791 1.00 95.12 92 THR A N 1
ATOM 745 C CA . THR A 1 92 ? 0.054 0.580 15.496 1.00 95.12 92 THR A CA 1
ATOM 746 C C . THR A 1 92 ? 0.876 -0.699 15.665 1.00 95.12 92 THR A C 1
ATOM 748 O O . THR A 1 92 ? 0.707 -1.639 14.890 1.00 95.12 92 THR A O 1
ATOM 751 N N . MET A 1 93 ? 1.696 -0.791 16.715 1.00 95.50 93 MET A N 1
ATOM 752 C CA . MET A 1 93 ? 2.421 -2.019 17.063 1.00 95.50 93 MET A CA 1
ATOM 753 C C . MET A 1 93 ? 1.478 -3.161 17.472 1.00 95.50 93 MET A C 1
ATOM 755 O O . MET A 1 93 ? 1.665 -4.290 17.021 1.00 95.50 93 MET A O 1
ATOM 759 N N . VAL A 1 94 ? 0.420 -2.879 18.242 1.00 96.38 94 VAL A N 1
ATOM 760 C CA . VAL A 1 94 ? -0.617 -3.879 18.565 1.00 96.38 94 VAL A CA 1
ATOM 761 C C . VAL A 1 94 ? -1.379 -4.304 17.308 1.00 96.38 94 VAL A C 1
ATOM 763 O O . VAL A 1 94 ? -1.590 -5.498 17.095 1.00 96.38 94 VAL A O 1
ATOM 766 N N . LEU A 1 95 ? -1.759 -3.356 16.442 1.00 97.44 95 LEU A N 1
ATOM 767 C CA . LEU A 1 95 ? -2.380 -3.664 15.149 1.00 97.44 95 LEU A CA 1
ATOM 768 C C . LEU A 1 95 ? -1.480 -4.589 14.321 1.00 97.44 95 LEU A C 1
ATOM 770 O O . LEU A 1 95 ? -1.947 -5.595 13.791 1.00 97.44 95 LEU A O 1
ATOM 774 N N . LEU A 1 96 ? -0.182 -4.291 14.261 1.00 97.50 96 LEU A N 1
ATOM 775 C CA . LEU A 1 96 ? 0.803 -5.114 13.570 1.00 97.50 96 LEU A CA 1
ATOM 776 C C . LEU A 1 96 ? 0.927 -6.511 14.173 1.00 97.50 96 LEU A C 1
ATOM 778 O O . LEU A 1 96 ? 0.982 -7.490 13.430 1.00 97.50 96 LEU A O 1
ATOM 782 N N . HIS A 1 97 ? 0.930 -6.616 15.500 1.00 96.69 97 HIS A N 1
ATOM 783 C CA . HIS A 1 97 ? 0.941 -7.897 16.193 1.00 96.69 97 HIS A CA 1
ATOM 784 C C . HIS A 1 97 ? -0.281 -8.752 15.825 1.00 96.69 97 HIS A C 1
ATOM 786 O O . HIS A 1 97 ? -0.114 -9.905 15.427 1.00 96.69 97 HIS A O 1
ATOM 792 N N . ILE A 1 98 ? -1.488 -8.178 15.882 1.00 96.88 98 ILE A N 1
ATOM 793 C CA . ILE A 1 98 ? -2.743 -8.868 15.542 1.00 96.88 98 ILE A CA 1
ATOM 794 C C . ILE A 1 98 ? -2.735 -9.328 14.082 1.00 96.88 98 ILE A C 1
ATOM 796 O O . ILE A 1 98 ? -3.017 -10.488 13.792 1.00 96.88 98 ILE A O 1
ATOM 800 N N . VAL A 1 99 ? -2.366 -8.439 13.154 1.00 97.25 99 VAL A N 1
ATOM 801 C CA . VAL A 1 99 ? -2.308 -8.753 11.718 1.00 97.25 99 VAL A CA 1
ATOM 802 C C . VAL A 1 99 ? -1.293 -9.864 11.444 1.00 97.25 99 VAL A C 1
ATOM 804 O O . VAL A 1 99 ? -1.610 -10.817 10.734 1.00 97.25 99 VAL A O 1
ATOM 807 N N . SER A 1 100 ? -0.105 -9.779 12.052 1.00 96.25 100 SER A N 1
ATOM 808 C CA . SER A 1 100 ? 0.936 -10.809 11.966 1.00 96.25 100 SER A CA 1
ATOM 809 C C . SER A 1 100 ? 0.425 -12.157 12.454 1.00 96.25 100 SER A C 1
ATOM 811 O O . SER A 1 100 ? 0.623 -13.160 11.777 1.00 96.25 100 SER A O 1
ATOM 813 N N . LYS A 1 101 ? -0.257 -12.185 13.604 1.00 95.62 101 LYS A N 1
ATOM 814 C CA . LYS A 1 101 ? -0.795 -13.418 14.182 1.00 95.62 101 LYS A CA 1
ATOM 815 C C . LYS A 1 101 ? -1.906 -14.024 13.335 1.00 95.62 101 LYS A C 1
ATOM 817 O O . LYS A 1 101 ? -1.902 -15.226 13.105 1.00 95.62 101 LYS A O 1
ATOM 822 N N . CYS A 1 102 ? -2.820 -13.208 12.815 1.00 95.69 102 CYS A N 1
ATOM 823 C CA . CYS A 1 102 ? -3.838 -13.691 11.887 1.00 95.69 102 CYS A CA 1
ATOM 824 C C . CYS A 1 102 ? -3.218 -14.298 10.623 1.00 95.69 102 CYS A C 1
ATOM 826 O O . CYS A 1 102 ? -3.703 -15.321 10.155 1.00 95.69 102 CYS A O 1
ATOM 828 N N . HIS A 1 103 ? -2.162 -13.697 10.072 1.00 93.69 103 HIS A N 1
ATOM 829 C CA . HIS A 1 103 ? -1.505 -14.240 8.885 1.00 93.69 103 HIS A CA 1
ATOM 830 C C . HIS A 1 103 ? -0.736 -15.538 9.175 1.00 93.69 103 HIS A C 1
ATOM 832 O O . HIS A 1 103 ? -0.854 -16.494 8.416 1.00 93.69 103 HIS A O 1
ATOM 838 N N . GLU A 1 104 ? 0.004 -15.595 10.290 1.00 92.94 104 GLU A N 1
ATOM 839 C CA . GLU A 1 104 ? 0.731 -16.794 10.747 1.00 92.94 104 GLU A CA 1
ATOM 840 C C . GLU A 1 104 ? -0.198 -18.018 10.884 1.00 92.94 104 GLU A C 1
ATOM 842 O O . GLU A 1 104 ? 0.205 -19.129 10.552 1.00 92.94 104 GLU A O 1
ATOM 847 N N . GLU A 1 105 ? -1.458 -17.808 11.281 1.00 94.19 105 GLU A N 1
ATOM 848 C CA . GLU A 1 105 ? -2.484 -18.859 11.400 1.00 94.19 105 GLU A CA 1
ATOM 849 C C . GLU A 1 105 ? -3.336 -19.068 10.127 1.00 94.19 105 GLU A C 1
ATOM 851 O O . GLU A 1 105 ? -4.320 -19.809 10.145 1.00 94.19 105 GLU A O 1
ATOM 856 N N . GLY A 1 106 ? -3.025 -18.396 9.012 1.00 93.19 106 GLY A N 1
ATOM 857 C CA . GLY A 1 106 ? -3.776 -18.530 7.753 1.00 93.19 106 GLY A CA 1
ATOM 858 C C . GLY A 1 106 ? -5.182 -17.909 7.772 1.00 93.19 106 GLY A C 1
ATOM 859 O O . GLY A 1 106 ? -6.077 -18.328 7.034 1.00 93.19 106 GLY A O 1
ATOM 860 N N . LEU A 1 107 ? -5.404 -16.895 8.611 1.00 93.94 107 LEU A N 1
ATOM 861 C CA . LEU A 1 107 ? -6.698 -16.247 8.855 1.00 93.94 107 LEU A CA 1
ATOM 862 C C . LEU A 1 107 ? -6.876 -14.931 8.079 1.00 93.94 107 LEU A C 1
ATOM 864 O O . LEU A 1 107 ? -7.711 -14.099 8.444 1.00 93.94 107 LEU A O 1
ATOM 868 N N . ASP A 1 108 ? -6.158 -14.734 6.968 1.00 93.12 108 ASP A N 1
ATOM 869 C CA . ASP A 1 108 ? -6.260 -13.528 6.127 1.00 93.12 108 ASP A CA 1
ATOM 870 C C . ASP A 1 108 ? -7.696 -13.218 5.683 1.00 93.12 108 ASP A C 1
ATOM 872 O O . ASP A 1 108 ? -8.077 -12.057 5.523 1.00 93.12 108 ASP A O 1
ATOM 876 N N . ASN A 1 109 ? -8.526 -14.249 5.511 1.00 94.56 109 ASN A N 1
ATOM 877 C CA . ASN A 1 109 ? -9.934 -14.098 5.145 1.00 94.56 109 ASN A CA 1
ATOM 878 C C . ASN A 1 109 ? -10.733 -13.309 6.195 1.00 94.56 109 ASN A C 1
ATOM 880 O O . ASN A 1 109 ? -11.640 -12.556 5.825 1.00 94.56 109 ASN A O 1
ATOM 884 N N . TYR A 1 110 ? -10.382 -13.419 7.481 1.00 94.19 110 TYR A N 1
ATOM 885 C CA . TYR A 1 110 ? -11.003 -12.641 8.555 1.00 94.19 110 TYR A CA 1
ATOM 886 C C . TYR A 1 110 ? -10.591 -11.172 8.484 1.00 94.19 110 TYR A C 1
ATOM 888 O O . TYR A 1 110 ? -11.456 -10.299 8.542 1.00 94.19 110 TYR A O 1
ATOM 896 N N . LEU A 1 111 ? -9.305 -10.888 8.252 1.00 96.25 111 LEU A N 1
ATOM 897 C CA . LEU A 1 111 ? -8.808 -9.523 8.044 1.00 96.25 111 LEU A CA 1
ATOM 898 C C . LEU A 1 111 ? -9.449 -8.874 6.807 1.00 96.25 111 LEU A C 1
ATOM 900 O O . LEU A 1 111 ? -9.938 -7.747 6.868 1.00 96.25 111 LEU A O 1
ATOM 904 N N . ARG A 1 112 ? -9.534 -9.604 5.687 1.00 95.50 112 ARG A N 1
ATOM 905 C CA . ARG A 1 112 ? -10.215 -9.139 4.465 1.00 95.50 112 ARG A CA 1
ATOM 906 C C . ARG A 1 112 ? -11.700 -8.880 4.709 1.00 95.50 112 ARG A C 1
ATOM 908 O O . ARG A 1 112 ? -12.231 -7.869 4.246 1.00 95.50 112 ARG A O 1
ATOM 915 N N . SER A 1 113 ? -12.370 -9.763 5.449 1.00 94.62 113 SER A N 1
ATOM 916 C CA . SER A 1 113 ? -13.782 -9.599 5.813 1.00 94.62 113 SER A CA 1
ATOM 917 C C . SER A 1 113 ? -13.995 -8.393 6.724 1.00 94.62 113 SER A C 1
ATOM 919 O O . SER A 1 113 ? -14.922 -7.618 6.489 1.00 94.62 113 SER A O 1
ATOM 921 N N . PHE A 1 114 ? -13.102 -8.178 7.694 1.00 95.31 114 PHE A N 1
ATOM 922 C CA . PHE A 1 114 ? -13.095 -6.990 8.540 1.00 95.31 114 PHE A CA 1
ATOM 923 C C . PHE A 1 114 ? -12.985 -5.720 7.695 1.00 95.31 114 PHE A C 1
ATOM 925 O O . PHE A 1 114 ? -13.868 -4.865 7.769 1.00 95.31 114 PHE A O 1
ATOM 932 N N . ILE A 1 115 ? -11.967 -5.621 6.831 1.00 94.94 115 ILE A N 1
ATOM 933 C CA . ILE A 1 115 ? -11.777 -4.452 5.962 1.00 94.94 115 ILE A CA 1
ATOM 934 C C . ILE A 1 115 ? -13.006 -4.234 5.087 1.00 94.94 115 ILE A C 1
ATOM 936 O O . ILE A 1 115 ? -13.417 -3.095 4.901 1.00 94.94 115 ILE A O 1
ATOM 940 N N . LYS A 1 116 ? -13.625 -5.288 4.548 1.00 92.50 116 LYS A N 1
ATOM 941 C CA . LYS A 1 116 ? -14.770 -5.151 3.641 1.00 92.50 116 LYS A CA 1
ATOM 942 C C . LYS A 1 116 ? -16.046 -4.714 4.364 1.00 92.50 116 LYS A C 1
ATOM 944 O O . LYS A 1 116 ? -16.684 -3.757 3.923 1.00 92.50 116 LYS A O 1
ATOM 949 N N . TYR A 1 117 ? -16.402 -5.372 5.465 1.00 89.94 117 TYR A N 1
ATOM 950 C CA . TYR A 1 117 ? -17.740 -5.272 6.061 1.00 89.94 117 TYR A CA 1
ATOM 951 C C . TYR A 1 117 ? -17.789 -4.527 7.401 1.00 89.94 117 TYR A C 1
ATOM 953 O O . TYR A 1 117 ? -18.783 -3.844 7.672 1.00 89.94 117 TYR A O 1
ATOM 961 N N . SER A 1 118 ? -16.732 -4.621 8.209 1.00 88.69 118 SER A N 1
ATOM 962 C CA . SER A 1 118 ? -16.723 -4.123 9.592 1.00 88.69 118 SER A CA 1
ATOM 963 C C . SER A 1 118 ? -16.011 -2.784 9.740 1.00 88.69 118 SER A C 1
ATOM 965 O O . SER A 1 118 ? -16.490 -1.934 10.482 1.00 88.69 118 SER A O 1
ATOM 967 N N . PHE A 1 119 ? -14.915 -2.560 9.006 1.00 91.38 119 PHE A N 1
ATOM 968 C CA . PHE A 1 119 ? -14.148 -1.321 9.100 1.00 91.38 119 PHE A CA 1
ATOM 969 C C . PHE A 1 119 ? -14.981 -0.132 8.625 1.00 91.38 119 PHE A C 1
ATOM 971 O O . PHE A 1 119 ? -15.305 -0.021 7.431 1.00 91.38 119 PHE A O 1
ATOM 978 N N . ARG A 1 120 ? -15.311 0.745 9.572 1.00 83.62 120 ARG A N 1
ATOM 979 C CA . ARG A 1 120 ? -16.045 1.992 9.374 1.00 83.62 120 ARG A CA 1
ATOM 980 C C . ARG A 1 120 ? -15.322 3.076 10.167 1.00 83.62 120 ARG A C 1
ATOM 982 O O . ARG A 1 120 ? -15.493 3.107 11.378 1.00 83.62 120 ARG A O 1
ATOM 989 N N . PRO A 1 121 ? -14.493 3.909 9.520 1.00 73.56 121 PRO A N 1
ATOM 990 C CA . PRO A 1 121 ? -13.930 5.087 10.167 1.00 73.56 121 PRO A CA 1
ATOM 991 C C . PRO A 1 121 ? -15.065 5.875 10.813 1.00 73.56 121 PRO A C 1
ATOM 993 O O . PRO A 1 121 ? -16.005 6.248 10.117 1.00 73.56 121 PRO A O 1
ATOM 996 N N . GLU A 1 122 ? -15.028 6.053 12.127 1.00 68.88 122 GLU A N 1
ATOM 997 C CA . GLU A 1 122 ? -15.974 6.939 12.794 1.00 68.88 122 GLU A CA 1
ATOM 998 C C . GLU A 1 122 ? -15.467 8.370 12.685 1.00 68.88 122 GLU A C 1
ATOM 1000 O O . GLU A 1 122 ? -14.256 8.617 12.685 1.00 68.88 122 GLU A O 1
ATOM 1005 N N . LYS A 1 123 ? -16.397 9.321 12.573 1.00 63.34 123 LYS A N 1
ATOM 1006 C CA . LYS A 1 123 ? -16.027 10.729 12.539 1.00 63.34 123 LYS A CA 1
ATOM 1007 C C . LYS A 1 123 ? -15.395 11.105 13.888 1.00 63.34 123 LYS A C 1
ATOM 1009 O O . LYS A 1 123 ? -16.018 10.853 14.922 1.00 63.34 123 LYS A O 1
ATOM 1014 N N . PRO A 1 124 ? -14.212 11.745 13.881 1.00 60.91 124 PRO A N 1
ATOM 1015 C CA . PRO A 1 124 ? -13.637 12.413 15.041 1.00 60.91 124 PRO A CA 1
ATOM 1016 C C . PRO A 1 124 ? -14.702 13.162 15.853 1.00 60.91 124 PRO A C 1
ATOM 1018 O O . PRO A 1 124 ? -15.287 14.131 15.369 1.00 60.91 124 PRO A O 1
ATOM 1021 N N . SER A 1 125 ? -14.991 12.697 17.072 1.00 54.53 125 SER A N 1
ATOM 1022 C CA . SER A 1 125 ? -15.982 13.344 17.951 1.00 54.53 125 SER A CA 1
ATOM 1023 C C . SER A 1 125 ? -15.456 14.657 18.545 1.00 54.53 125 SER A C 1
ATOM 1025 O O . SER A 1 125 ? -16.239 15.510 18.957 1.00 54.53 125 SER A O 1
ATOM 1027 N N . ALA A 1 126 ? -14.131 14.836 18.556 1.00 59.25 126 ALA A N 1
ATOM 1028 C CA . ALA A 1 126 ? -13.450 16.018 19.064 1.00 59.25 126 ALA A CA 1
ATOM 1029 C C . ALA A 1 126 ? -12.870 16.878 17.920 1.00 59.25 126 ALA A C 1
ATOM 1031 O O . ALA A 1 126 ? -12.358 16.330 16.942 1.00 59.25 126 ALA A O 1
ATOM 1032 N N . PRO A 1 127 ? -12.857 18.218 18.054 1.00 52.19 127 PRO A N 1
ATOM 1033 C CA . PRO A 1 127 ? -12.307 19.136 17.048 1.00 52.19 127 PRO A CA 1
ATOM 1034 C C . PRO A 1 127 ? -10.789 18.997 16.805 1.00 52.19 127 PRO A C 1
ATOM 1036 O O . PRO A 1 127 ? -10.284 19.585 15.854 1.00 52.19 127 PRO A O 1
ATOM 1039 N N . GLN A 1 128 ? -10.070 18.230 17.634 1.00 55.84 128 GLN A N 1
ATOM 1040 C CA . GLN A 1 128 ? -8.631 17.946 17.504 1.00 55.84 128 GLN A CA 1
ATOM 1041 C C . GLN A 1 128 ? -8.316 16.517 17.027 1.00 55.84 128 GLN A C 1
ATOM 1043 O O . GLN A 1 128 ? -7.143 16.171 16.903 1.00 55.84 128 GLN A O 1
ATOM 1048 N N . ALA A 1 129 ? -9.323 15.671 16.788 1.00 63.44 129 ALA A N 1
ATOM 1049 C CA . ALA A 1 129 ? -9.067 14.264 16.498 1.00 63.44 129 ALA A CA 1
ATOM 1050 C C . ALA A 1 129 ? -8.555 14.044 15.061 1.00 63.44 129 ALA A C 1
ATOM 1052 O O . ALA A 1 129 ? -8.962 14.707 14.102 1.00 63.44 129 ALA A O 1
ATOM 1053 N N . GLN A 1 130 ? -7.605 13.120 14.948 1.00 79.31 130 GLN A N 1
ATOM 1054 C CA . GLN A 1 130 ? -6.790 12.906 13.760 1.00 79.31 130 GLN A CA 1
ATOM 1055 C C . GLN A 1 130 ? -7.468 11.972 12.758 1.00 79.31 130 GLN A C 1
ATOM 1057 O O . GLN A 1 130 ? -8.346 11.176 13.093 1.00 79.31 130 GLN A O 1
ATOM 1062 N N . LEU A 1 131 ? -7.043 12.045 11.498 1.00 89.00 131 LEU A N 1
ATOM 1063 C CA . LEU A 1 131 ? -7.543 11.173 10.441 1.00 89.00 131 LEU A CA 1
ATOM 1064 C C . LEU A 1 131 ? -6.767 9.849 10.434 1.00 89.00 131 LEU A C 1
ATOM 1066 O O . LEU A 1 131 ? -5.546 9.856 10.308 1.00 89.00 131 LEU A O 1
ATOM 1070 N N . ILE A 1 132 ? -7.473 8.706 10.461 1.00 92.00 132 ILE A N 1
ATOM 1071 C CA . ILE A 1 132 ? -6.850 7.360 10.477 1.00 92.00 132 ILE A CA 1
ATOM 1072 C C . ILE A 1 132 ? -5.778 7.214 9.389 1.00 92.00 132 ILE A C 1
ATOM 1074 O O . ILE A 1 132 ? -4.691 6.718 9.660 1.00 92.00 132 ILE A O 1
ATOM 1078 N N . HIS A 1 133 ? -6.069 7.629 8.152 1.00 94.00 133 HIS A N 1
ATOM 1079 C CA . HIS A 1 133 ? -5.141 7.482 7.028 1.00 94.00 133 HIS A CA 1
ATOM 1080 C C . HIS A 1 133 ? -3.855 8.305 7.168 1.00 94.00 133 HIS A C 1
ATOM 1082 O O . HIS A 1 133 ? -2.843 7.935 6.576 1.00 94.00 133 HIS A O 1
ATOM 1088 N N . GLU A 1 134 ? -3.894 9.404 7.917 1.00 93.56 134 GLU A N 1
ATOM 1089 C CA . GLU A 1 134 ? -2.741 10.261 8.183 1.00 93.56 134 GLU A CA 1
ATOM 1090 C C . GLU A 1 134 ? -1.936 9.714 9.360 1.00 93.56 134 GLU A C 1
ATOM 1092 O O . GLU A 1 134 ? -0.757 9.406 9.197 1.00 93.56 134 GLU A O 1
ATOM 1097 N N . THR A 1 135 ? -2.581 9.464 10.502 1.00 92.94 135 THR A N 1
ATOM 1098 C CA . THR A 1 135 ? -1.917 8.918 11.695 1.00 92.94 135 THR A CA 1
ATOM 1099 C C . THR A 1 135 ? -1.298 7.547 11.430 1.00 92.94 135 THR A C 1
ATOM 1101 O O . THR A 1 135 ? -0.170 7.283 11.851 1.00 92.94 135 THR A O 1
ATOM 1104 N N . LEU A 1 136 ? -1.986 6.673 10.686 1.00 95.31 136 LEU A N 1
ATOM 1105 C CA . LEU A 1 136 ? -1.466 5.349 10.348 1.00 95.31 136 LEU A CA 1
ATOM 1106 C C . LEU A 1 136 ? -0.263 5.434 9.398 1.00 95.31 136 LEU A C 1
ATOM 1108 O O . LEU A 1 136 ? 0.720 4.728 9.589 1.00 95.31 136 LEU A O 1
ATOM 1112 N N . ALA A 1 137 ? -0.288 6.333 8.411 1.00 96.94 137 ALA A N 1
ATOM 1113 C CA . ALA A 1 137 ? 0.861 6.538 7.530 1.00 96.94 137 ALA A CA 1
ATOM 1114 C C . ALA A 1 137 ? 2.067 7.115 8.296 1.00 96.94 137 ALA A C 1
ATOM 1116 O O . ALA A 1 137 ? 3.191 6.643 8.125 1.00 96.94 137 ALA A O 1
ATOM 1117 N N . THR A 1 138 ? 1.838 8.079 9.191 1.00 95.44 138 THR A N 1
ATOM 1118 C CA . THR A 1 138 ? 2.881 8.688 10.032 1.00 95.44 138 THR A CA 1
ATOM 1119 C C . THR A 1 138 ? 3.519 7.680 10.987 1.00 95.44 138 THR A C 1
ATOM 1121 O O . THR A 1 138 ? 4.743 7.611 11.095 1.00 95.44 138 THR A O 1
ATOM 1124 N N . THR A 1 139 ? 2.717 6.845 11.644 1.00 95.00 139 THR A N 1
ATOM 1125 C CA . THR A 1 139 ? 3.224 5.792 12.541 1.00 95.00 139 THR A CA 1
ATOM 1126 C C . THR A 1 139 ? 3.959 4.691 11.779 1.00 95.00 139 THR A C 1
ATOM 1128 O O . THR A 1 139 ? 4.999 4.233 12.247 1.00 95.00 139 THR A O 1
ATOM 1131 N N . MET A 1 140 ? 3.513 4.325 10.571 1.00 97.50 140 MET A N 1
ATOM 1132 C CA . MET A 1 140 ? 4.280 3.438 9.687 1.00 97.50 140 MET A CA 1
ATOM 1133 C C . MET A 1 140 ? 5.657 4.024 9.348 1.00 97.50 140 MET A C 1
ATOM 1135 O O . MET A 1 140 ? 6.649 3.302 9.414 1.00 97.50 140 MET A O 1
ATOM 1139 N N . ILE A 1 141 ? 5.752 5.324 9.038 1.00 97.06 141 ILE A N 1
ATOM 1140 C CA . ILE A 1 141 ? 7.045 5.996 8.809 1.00 97.06 141 ILE A CA 1
ATOM 1141 C C . ILE A 1 141 ? 7.933 5.899 10.050 1.00 97.06 141 ILE A C 1
ATOM 1143 O O . ILE A 1 141 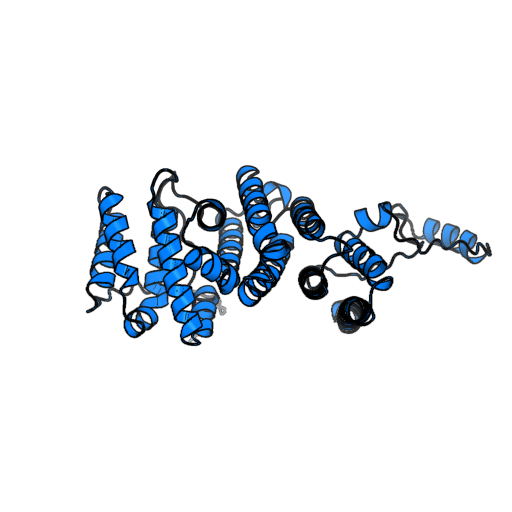? 9.115 5.580 9.922 1.00 97.06 141 ILE A O 1
ATOM 1147 N N . ALA A 1 142 ? 7.378 6.164 11.236 1.00 95.25 142 ALA A N 1
ATOM 1148 C CA . ALA A 1 142 ? 8.117 6.079 12.491 1.00 95.25 142 ALA A CA 1
ATOM 1149 C C . ALA A 1 142 ? 8.655 4.659 12.730 1.00 95.25 142 ALA A C 1
ATOM 1151 O O . ALA A 1 142 ? 9.837 4.499 13.027 1.00 95.25 142 ALA A O 1
ATOM 1152 N N . ILE A 1 143 ? 7.842 3.619 12.504 1.00 96.06 143 ILE A N 1
ATOM 1153 C CA . ILE A 1 143 ? 8.289 2.222 12.622 1.00 96.06 143 ILE A CA 1
ATOM 1154 C C . ILE A 1 143 ? 9.416 1.923 11.624 1.00 96.06 143 ILE A C 1
ATOM 1156 O O . ILE A 1 143 ? 10.426 1.349 12.014 1.00 96.06 143 ILE A O 1
ATOM 1160 N N . LEU A 1 144 ? 9.287 2.336 10.360 1.00 96.69 144 LEU A N 1
ATOM 1161 C CA . LEU A 1 144 ? 10.292 2.052 9.328 1.00 96.69 144 LEU A CA 1
ATOM 1162 C C . LEU A 1 144 ? 11.619 2.796 9.549 1.00 96.69 144 LEU A C 1
ATOM 1164 O O . LEU A 1 144 ? 12.679 2.239 9.274 1.00 96.69 144 LEU A O 1
ATOM 1168 N N . LYS A 1 145 ? 11.576 4.051 10.020 1.00 92.50 145 LYS A N 1
ATOM 1169 C CA . LYS A 1 145 ? 12.767 4.915 10.128 1.00 92.50 145 LYS A CA 1
ATOM 1170 C C . LYS A 1 145 ? 13.416 4.934 11.510 1.00 92.50 145 LYS A C 1
ATOM 1172 O O . LYS A 1 145 ? 14.622 5.139 11.592 1.00 92.50 145 LYS A O 1
ATOM 1177 N N . GLN A 1 146 ? 12.629 4.823 12.578 1.00 86.88 146 GLN A N 1
ATOM 1178 C CA . GLN A 1 146 ? 13.076 5.112 13.947 1.00 86.88 146 GLN A CA 1
ATOM 1179 C C . GLN A 1 146 ? 13.087 3.872 14.848 1.00 86.88 146 GLN A C 1
ATOM 1181 O O . GLN A 1 146 ? 13.728 3.895 15.896 1.00 86.88 146 GLN A O 1
ATOM 1186 N N . SER A 1 147 ? 12.398 2.790 14.468 1.00 84.38 147 SER A N 1
ATOM 1187 C CA . SER A 1 147 ? 12.380 1.570 15.276 1.00 84.38 147 SER A CA 1
ATOM 1188 C C . SER A 1 147 ? 13.728 0.850 15.230 1.00 84.38 147 SER A C 1
ATOM 1190 O O . SER A 1 147 ? 14.248 0.553 14.157 1.00 84.38 147 SER A O 1
ATOM 1192 N N . ALA A 1 148 ? 14.256 0.497 16.402 1.00 84.75 148 ALA A N 1
ATOM 1193 C CA . ALA A 1 148 ? 15.385 -0.428 16.522 1.00 84.75 148 ALA A CA 1
ATOM 1194 C C . ALA A 1 148 ? 14.952 -1.906 16.408 1.00 84.75 148 ALA A C 1
ATOM 1196 O O . ALA A 1 148 ? 15.795 -2.797 16.310 1.00 84.75 148 ALA A O 1
ATOM 1197 N N . ASP A 1 149 ? 13.643 -2.181 16.431 1.00 91.12 149 ASP A N 1
ATOM 1198 C CA . ASP A 1 149 ? 13.095 -3.530 16.327 1.00 91.12 149 ASP A CA 1
ATOM 1199 C C . ASP A 1 149 ? 12.948 -3.951 14.856 1.00 91.12 149 ASP A C 1
ATOM 1201 O O . ASP A 1 149 ? 11.945 -3.673 14.188 1.00 91.12 149 ASP A O 1
ATOM 1205 N N . PHE A 1 150 ? 13.962 -4.662 14.357 1.00 92.56 150 PHE A N 1
ATOM 1206 C CA . PHE A 1 150 ? 13.965 -5.228 13.008 1.00 92.56 150 PHE A CA 1
ATOM 1207 C C . PHE A 1 150 ? 12.825 -6.220 12.767 1.00 92.56 150 PHE A C 1
ATOM 1209 O O . PHE A 1 150 ? 12.348 -6.326 11.636 1.00 92.56 150 PHE A O 1
ATOM 1216 N N . LEU A 1 151 ? 12.360 -6.932 13.800 1.00 94.31 151 LEU A N 1
ATOM 1217 C CA . LEU A 1 151 ? 11.251 -7.868 13.653 1.00 94.31 151 LEU A CA 1
ATOM 1218 C C . LEU A 1 151 ? 9.955 -7.111 13.361 1.00 94.31 151 LEU A C 1
ATOM 1220 O O . LEU A 1 151 ? 9.202 -7.514 12.475 1.00 94.31 151 LEU A O 1
ATOM 1224 N N . ALA A 1 152 ? 9.717 -5.996 14.052 1.00 95.56 152 ALA A N 1
ATOM 1225 C CA . ALA A 1 152 ? 8.577 -5.129 13.776 1.00 95.56 152 ALA A CA 1
ATOM 1226 C C . ALA A 1 152 ? 8.640 -4.532 12.364 1.00 95.56 152 ALA A C 1
ATOM 1228 O O . ALA A 1 152 ? 7.645 -4.576 11.642 1.00 95.56 152 ALA A O 1
ATOM 1229 N N . ILE A 1 153 ? 9.810 -4.053 11.927 1.00 97.50 153 ILE A N 1
ATOM 1230 C CA . ILE A 1 153 ? 9.998 -3.550 10.557 1.00 97.50 153 ILE A CA 1
ATOM 1231 C C . ILE A 1 153 ? 9.669 -4.644 9.535 1.00 97.50 153 ILE A C 1
ATOM 1233 O O . ILE A 1 153 ? 8.861 -4.424 8.634 1.00 97.50 153 ILE A O 1
ATOM 1237 N N . ASN A 1 154 ? 10.239 -5.840 9.689 1.00 97.50 154 ASN A N 1
ATOM 1238 C CA . ASN A 1 154 ? 10.024 -6.940 8.751 1.00 97.50 154 ASN A CA 1
ATOM 1239 C C . ASN A 1 154 ? 8.547 -7.367 8.719 1.00 97.50 154 ASN A C 1
ATOM 1241 O O . ASN A 1 154 ? 7.966 -7.491 7.642 1.00 97.50 154 ASN A O 1
ATOM 1245 N N . LYS A 1 155 ? 7.894 -7.497 9.881 1.00 97.56 155 LYS A N 1
ATOM 1246 C CA . LYS A 1 155 ? 6.453 -7.783 9.955 1.00 97.56 155 LYS A CA 1
ATOM 1247 C C . LYS A 1 155 ? 5.623 -6.701 9.270 1.00 97.56 155 LYS A C 1
ATOM 1249 O O . LYS A 1 155 ? 4.688 -7.031 8.542 1.00 97.56 155 LYS A O 1
ATOM 1254 N N . LEU A 1 156 ? 5.957 -5.424 9.471 1.00 98.38 156 LEU A N 1
ATOM 1255 C CA . LEU A 1 156 ? 5.236 -4.315 8.847 1.00 98.38 156 LEU A CA 1
ATOM 1256 C C . LEU A 1 156 ? 5.341 -4.377 7.323 1.00 98.38 156 LEU A C 1
ATOM 1258 O O . LEU A 1 156 ? 4.338 -4.203 6.637 1.00 98.38 156 LEU A O 1
ATOM 1262 N N . LEU A 1 157 ? 6.530 -4.666 6.794 1.00 98.25 157 LEU A N 1
ATOM 1263 C CA . LEU A 1 157 ? 6.760 -4.814 5.358 1.00 98.25 157 LEU A CA 1
ATOM 1264 C C . LEU A 1 157 ? 6.005 -6.032 4.794 1.00 98.25 157 LEU A C 1
ATOM 1266 O O . LEU A 1 157 ? 5.249 -5.886 3.828 1.00 98.25 157 LEU A O 1
ATOM 1270 N N . LYS A 1 158 ? 6.119 -7.201 5.445 1.00 97.69 158 LYS A N 1
ATOM 1271 C CA . LYS A 1 158 ? 5.441 -8.449 5.045 1.00 97.69 158 LYS A CA 1
ATOM 1272 C C . LYS A 1 158 ? 3.922 -8.316 5.011 1.00 97.69 158 LYS A C 1
ATOM 1274 O O . LYS A 1 158 ? 3.281 -8.781 4.074 1.00 97.69 158 LYS A O 1
ATOM 1279 N N . TYR A 1 159 ? 3.346 -7.652 6.012 1.00 97.50 159 TYR A N 1
ATOM 1280 C CA . TYR A 1 159 ? 1.895 -7.533 6.185 1.00 97.50 159 TYR A CA 1
ATOM 1281 C C . TYR A 1 159 ? 1.348 -6.144 5.830 1.00 97.50 159 TYR A C 1
ATOM 1283 O O . TYR A 1 159 ? 0.225 -5.787 6.195 1.00 97.50 159 TYR A O 1
ATOM 1291 N N . SER A 1 160 ? 2.123 -5.367 5.071 1.00 97.94 160 SER A N 1
ATOM 1292 C CA . SER A 1 160 ? 1.800 -3.994 4.661 1.00 97.94 160 SER A CA 1
ATOM 1293 C C . SER A 1 160 ? 0.485 -3.873 3.883 1.00 97.94 160 SER A C 1
ATOM 1295 O O . SER A 1 160 ? -0.168 -2.829 3.951 1.00 97.94 160 SER A O 1
ATOM 1297 N N . TRP A 1 161 ? 0.050 -4.938 3.197 1.00 97.94 161 TRP A N 1
ATOM 1298 C CA . TRP A 1 161 ? -1.213 -4.979 2.453 1.00 97.94 161 TRP A CA 1
ATOM 1299 C C . TRP A 1 161 ? -2.412 -4.552 3.309 1.00 97.94 161 TRP A C 1
ATOM 1301 O O . TRP A 1 161 ? -3.267 -3.807 2.832 1.00 97.94 161 TRP A O 1
ATOM 1311 N N . PHE A 1 162 ? -2.464 -4.979 4.576 1.00 98.38 162 PHE A N 1
ATOM 1312 C CA . PHE A 1 162 ? -3.567 -4.664 5.483 1.00 98.38 162 PHE A CA 1
ATOM 1313 C C . PHE A 1 162 ? -3.615 -3.162 5.771 1.00 98.38 162 PHE A C 1
ATOM 1315 O O . PHE A 1 162 ? -4.659 -2.524 5.637 1.00 98.38 162 PHE A O 1
ATOM 1322 N N . PHE A 1 163 ? -2.465 -2.583 6.114 1.00 98.44 163 PHE A N 1
ATOM 1323 C CA . PHE A 1 163 ? -2.346 -1.172 6.462 1.00 98.44 163 PHE A CA 1
ATOM 1324 C C . PHE A 1 163 ? -2.672 -0.271 5.275 1.00 98.44 163 PHE A C 1
ATOM 1326 O O . PHE A 1 163 ? -3.472 0.652 5.404 1.00 98.44 163 PHE A O 1
ATOM 1333 N N . PHE A 1 164 ? -2.143 -0.579 4.092 1.00 98.50 164 PHE A N 1
ATOM 1334 C CA . PHE A 1 164 ? -2.464 0.168 2.879 1.00 98.50 164 PHE A CA 1
ATOM 1335 C C . PHE A 1 164 ? -3.946 0.082 2.494 1.00 98.50 164 PHE A C 1
ATOM 1337 O O . PHE A 1 164 ? -4.530 1.078 2.058 1.00 98.50 164 PHE A O 1
ATOM 1344 N N . GLU A 1 165 ? -4.584 -1.076 2.681 1.00 97.38 165 GLU A N 1
ATOM 1345 C CA . GLU A 1 165 ? -6.022 -1.239 2.460 1.00 97.38 165 GLU A CA 1
ATOM 1346 C C . GLU A 1 165 ? -6.859 -0.384 3.426 1.00 97.38 165 GLU A C 1
ATOM 1348 O O . GLU A 1 165 ? -7.831 0.254 3.002 1.00 97.38 165 GLU A O 1
ATOM 1353 N N . ILE A 1 166 ? -6.457 -0.323 4.700 1.00 97.62 166 ILE A N 1
ATOM 1354 C CA . ILE A 1 166 ? -7.072 0.537 5.718 1.00 97.62 166 ILE A CA 1
ATOM 1355 C C . ILE A 1 166 ? -6.882 2.017 5.376 1.00 97.62 166 ILE A C 1
ATOM 1357 O O . ILE A 1 166 ? -7.871 2.753 5.367 1.00 97.62 166 ILE A O 1
ATOM 1361 N N . ILE A 1 167 ? -5.662 2.450 5.032 1.00 97.81 167 ILE A N 1
ATOM 1362 C CA . ILE A 1 167 ? -5.367 3.833 4.619 1.00 97.81 167 ILE A CA 1
ATOM 1363 C C . ILE A 1 167 ? -6.258 4.208 3.433 1.00 97.81 167 ILE A C 1
ATOM 1365 O O . ILE A 1 167 ? -7.004 5.182 3.504 1.00 97.81 167 ILE A O 1
ATOM 1369 N N . ALA A 1 168 ? -6.278 3.400 2.371 1.00 96.69 168 ALA A N 1
ATOM 1370 C CA . ALA A 1 168 ? -7.068 3.700 1.182 1.00 96.69 168 ALA A CA 1
ATOM 1371 C C . ALA A 1 168 ? -8.586 3.684 1.443 1.00 96.69 168 ALA A C 1
ATOM 1373 O O . ALA A 1 168 ? -9.321 4.496 0.873 1.00 96.69 168 ALA A O 1
ATOM 1374 N N . LYS A 1 169 ? -9.089 2.787 2.305 1.00 95.50 169 LYS A N 1
ATOM 1375 C CA . LYS A 1 169 ? -10.511 2.782 2.688 1.00 95.50 169 LYS A CA 1
ATOM 1376 C C . LYS A 1 169 ? -10.864 3.979 3.580 1.00 95.50 169 LYS A C 1
ATOM 1378 O O . LYS A 1 169 ? -11.931 4.569 3.396 1.00 95.50 169 LYS A O 1
ATOM 1383 N N . SER A 1 170 ? -9.974 4.382 4.485 1.00 95.12 170 SER A N 1
ATOM 1384 C CA . SER A 1 170 ? -10.130 5.592 5.300 1.00 95.12 170 SER A CA 1
ATOM 1385 C C . SER A 1 170 ? -10.124 6.855 4.436 1.00 95.12 170 SER A C 1
ATOM 1387 O O . SER A 1 170 ? -11.028 7.675 4.574 1.00 95.12 170 SER A O 1
ATOM 1389 N N . MET A 1 171 ? -9.200 6.972 3.477 1.00 95.50 171 MET A N 1
ATOM 1390 C CA . MET A 1 171 ? -9.172 8.065 2.498 1.00 95.50 171 MET A CA 1
ATOM 1391 C C . MET A 1 171 ? -10.495 8.171 1.731 1.00 95.50 171 MET A C 1
ATOM 1393 O O . MET A 1 171 ? -11.059 9.254 1.603 1.00 95.50 171 MET A O 1
ATOM 1397 N N . ALA A 1 172 ? -11.019 7.049 1.225 1.00 94.25 172 ALA A N 1
ATOM 1398 C CA . ALA A 1 172 ? -12.286 7.042 0.498 1.00 94.25 172 ALA A CA 1
ATOM 1399 C C . ALA A 1 172 ? -13.469 7.457 1.388 1.00 94.25 172 ALA A C 1
ATOM 1401 O O . ALA A 1 172 ? -14.323 8.223 0.950 1.00 94.25 172 ALA A O 1
ATOM 1402 N N . THR A 1 173 ? -13.500 6.983 2.635 1.00 92.06 173 THR A N 1
ATOM 1403 C CA . THR A 1 173 ? -14.555 7.327 3.600 1.00 92.06 173 THR A CA 1
ATOM 1404 C C . THR A 1 173 ? -14.513 8.815 3.944 1.00 92.06 173 THR A C 1
ATOM 1406 O O . THR A 1 173 ? -15.530 9.487 3.813 1.00 92.06 173 THR A O 1
ATOM 1409 N N . TYR A 1 174 ? -13.329 9.355 4.243 1.00 92.25 174 TYR A N 1
ATOM 1410 C CA . TYR A 1 174 ? -13.110 10.783 4.483 1.00 92.25 174 TYR A CA 1
ATOM 1411 C C . TYR A 1 174 ? -13.644 11.657 3.339 1.00 92.25 174 TYR A C 1
ATOM 1413 O O . TYR A 1 174 ? -14.359 12.632 3.566 1.00 92.25 174 TYR A O 1
ATOM 1421 N N . LEU A 1 175 ? -13.362 11.280 2.087 1.00 92.88 175 LEU A N 1
ATOM 1422 C CA . LEU A 1 175 ? -13.846 12.017 0.917 1.00 92.88 175 LEU A CA 1
ATOM 1423 C C . LEU A 1 175 ? -15.372 11.997 0.771 1.00 92.88 175 LEU A C 1
ATOM 1425 O O . LEU A 1 175 ? -15.938 12.943 0.215 1.00 92.88 175 LEU A O 1
ATOM 1429 N N . LEU A 1 176 ? -16.026 10.921 1.209 1.00 91.25 176 LEU A N 1
ATOM 1430 C CA . LEU A 1 176 ? -17.481 10.791 1.174 1.00 91.25 176 LEU A CA 1
ATOM 1431 C C . LEU A 1 176 ? -18.135 11.581 2.310 1.00 91.25 176 LEU A C 1
ATOM 1433 O O . LEU A 1 176 ? -19.077 12.326 2.054 1.00 91.25 176 LEU A O 1
ATOM 1437 N N . GLU A 1 177 ? -17.623 11.453 3.533 1.00 88.31 177 GLU A N 1
ATOM 1438 C CA . GLU A 1 177 ? -18.174 12.106 4.727 1.00 88.31 177 GLU A CA 1
ATOM 1439 C C . GLU A 1 177 ? -18.026 13.627 4.673 1.00 88.31 177 GLU A C 1
ATOM 1441 O O . GLU A 1 177 ? -18.992 14.354 4.903 1.00 88.31 177 GLU A O 1
ATOM 1446 N N . GLU A 1 178 ? -16.859 14.117 4.255 1.00 88.38 178 GLU A N 1
ATOM 1447 C CA . GLU A 1 178 ? -16.601 15.550 4.091 1.00 88.38 178 GLU A CA 1
ATOM 1448 C C . GLU A 1 178 ? -17.105 16.087 2.737 1.00 88.38 178 GLU A C 1
ATOM 1450 O O . GLU A 1 178 ? -16.843 17.232 2.374 1.00 88.38 178 GLU A O 1
ATOM 1455 N N . ASN A 1 179 ? -17.809 15.265 1.943 1.00 88.88 179 ASN A N 1
ATOM 1456 C CA . ASN A 1 179 ? -18.296 15.583 0.591 1.00 88.88 179 ASN A CA 1
ATOM 1457 C C . ASN A 1 179 ? -17.216 16.087 -0.394 1.00 88.88 179 ASN A C 1
ATOM 1459 O O . ASN A 1 179 ? -17.531 16.585 -1.481 1.00 88.88 179 ASN A O 1
ATOM 1463 N N . LYS A 1 180 ? -15.934 15.894 -0.070 1.00 89.81 180 LYS A N 1
ATOM 1464 C CA . LYS A 1 180 ? -14.784 16.301 -0.887 1.00 89.81 180 LYS A CA 1
ATOM 1465 C C . LYS A 1 180 ? -14.655 15.514 -2.185 1.00 89.81 180 LYS A C 1
ATOM 1467 O O . LYS A 1 180 ? -13.974 15.962 -3.102 1.00 89.81 180 LYS A O 1
ATOM 1472 N N . ILE A 1 181 ? -15.341 14.378 -2.325 1.00 90.00 181 ILE A N 1
ATOM 1473 C CA . ILE A 1 181 ? -15.337 13.595 -3.570 1.00 90.00 181 ILE A CA 1
ATOM 1474 C C . ILE A 1 181 ? -15.808 14.410 -4.792 1.00 90.00 181 ILE A C 1
ATOM 1476 O O . ILE A 1 181 ? -15.369 14.140 -5.914 1.00 90.00 181 ILE A O 1
ATOM 1480 N N . LYS A 1 182 ? -16.653 15.430 -4.573 1.00 88.19 182 LYS A N 1
ATOM 1481 C CA . LYS A 1 182 ? -17.160 16.346 -5.610 1.00 88.19 182 LYS A CA 1
ATOM 1482 C C . LYS A 1 182 ? -16.142 17.411 -6.031 1.00 88.19 182 LYS A C 1
ATOM 1484 O O . LYS A 1 182 ? -16.310 18.013 -7.087 1.00 88.19 182 LYS A O 1
ATOM 1489 N N . LEU A 1 183 ? -15.103 17.642 -5.229 1.00 89.62 183 LEU A N 1
ATOM 1490 C CA . LEU A 1 183 ? -14.057 18.612 -5.534 1.00 89.62 183 LEU A CA 1
ATOM 1491 C C . LEU A 1 183 ? -13.104 18.081 -6.619 1.00 89.62 183 LEU A C 1
ATOM 1493 O O . LEU A 1 183 ? -12.925 16.855 -6.749 1.00 89.62 183 LEU A O 1
ATOM 1497 N N . PRO A 1 184 ? -12.438 18.987 -7.363 1.00 89.19 184 PRO A N 1
ATOM 1498 C CA . PRO A 1 184 ? -11.299 18.636 -8.200 1.00 89.19 184 PRO A CA 1
ATOM 1499 C C . PRO A 1 184 ? -10.268 17.830 -7.409 1.00 89.19 184 PRO A C 1
ATOM 1501 O O . PRO A 1 184 ? -10.031 18.088 -6.230 1.00 89.19 184 PRO A O 1
ATOM 1504 N N . ARG A 1 185 ? -9.631 16.852 -8.060 1.00 86.94 185 ARG A N 1
ATOM 1505 C CA . ARG A 1 185 ? -8.749 15.886 -7.383 1.00 86.94 185 ARG A CA 1
ATOM 1506 C C . ARG A 1 185 ? -7.608 16.532 -6.591 1.00 86.94 185 ARG A C 1
ATOM 1508 O O . ARG A 1 185 ? -7.327 16.068 -5.493 1.00 86.94 185 ARG A O 1
ATOM 1515 N N . GLY A 1 186 ? -7.036 17.625 -7.097 1.00 87.00 186 GLY A N 1
ATOM 1516 C CA . GLY A 1 186 ? -5.994 18.401 -6.412 1.00 87.00 186 GLY A CA 1
ATOM 1517 C C . GLY A 1 186 ? -6.422 19.099 -5.120 1.00 87.00 186 GLY A C 1
ATOM 1518 O O . GLY A 1 186 ? -5.564 19.506 -4.354 1.00 87.00 186 GLY A O 1
ATOM 1519 N N . GLN A 1 187 ? -7.723 19.213 -4.839 1.00 90.44 187 GLN A N 1
ATOM 1520 C CA . GLN A 1 187 ? -8.251 19.883 -3.637 1.00 90.44 187 GLN A CA 1
ATOM 1521 C C . GLN A 1 187 ? -8.824 18.900 -2.605 1.00 90.44 187 GLN A C 1
ATOM 1523 O O . GLN A 1 187 ? -9.419 19.297 -1.603 1.00 90.44 187 GLN A O 1
ATOM 1528 N N . ARG A 1 188 ? -8.698 17.595 -2.859 1.00 93.81 188 ARG A N 1
ATOM 1529 C CA . ARG A 1 188 ? -9.307 16.542 -2.037 1.00 93.81 188 ARG A CA 1
ATOM 1530 C C . ARG A 1 188 ? -8.558 16.278 -0.731 1.00 93.81 188 ARG A C 1
ATOM 1532 O O . ARG A 1 188 ? -9.197 15.941 0.263 1.00 93.81 188 ARG A O 1
ATOM 1539 N N . PHE A 1 189 ? -7.240 16.462 -0.736 1.00 95.06 189 PHE A N 1
ATOM 1540 C CA . PHE A 1 189 ? -6.346 16.240 0.401 1.00 95.06 189 PHE A CA 1
ATOM 1541 C C . PHE A 1 189 ? -5.434 17.453 0.613 1.00 95.06 189 PHE A C 1
ATOM 1543 O O . PHE A 1 189 ? -5.184 18.207 -0.326 1.00 95.06 189 PHE A O 1
ATOM 1550 N N . SER A 1 190 ? -4.962 17.649 1.845 1.00 94.25 190 SER A N 1
ATOM 1551 C CA . SER A 1 190 ? -4.040 18.732 2.202 1.00 94.25 190 SER A CA 1
ATOM 1552 C C . SER A 1 190 ? -2.628 18.463 1.679 1.00 94.25 190 SER A C 1
ATOM 1554 O O . SER A 1 190 ? -2.223 17.315 1.503 1.00 94.25 190 SER A O 1
ATOM 1556 N N . GLU A 1 191 ? -1.842 19.516 1.464 1.00 94.56 191 GLU A N 1
ATOM 1557 C CA . GLU A 1 191 ? -0.416 19.404 1.124 1.00 94.56 191 GLU A CA 1
ATOM 1558 C C . GLU A 1 191 ? 0.386 18.669 2.211 1.00 94.56 191 GLU A C 1
ATOM 1560 O O . GLU A 1 191 ? 1.212 17.817 1.895 1.00 94.56 191 GLU A O 1
ATOM 1565 N N . ALA A 1 192 ? 0.052 18.882 3.489 1.00 95.00 192 ALA A N 1
ATOM 1566 C CA . ALA A 1 192 ? 0.631 18.133 4.606 1.00 95.00 192 ALA A CA 1
ATOM 1567 C C . ALA A 1 192 ? 0.481 16.610 4.427 1.00 95.00 192 ALA A C 1
ATOM 1569 O O . ALA A 1 192 ? 1.462 15.875 4.536 1.00 95.00 192 ALA A O 1
ATOM 1570 N N . TYR A 1 193 ? -0.709 16.133 4.046 1.00 95.81 193 TYR A N 1
ATOM 1571 C CA . TYR A 1 193 ? -0.916 14.704 3.813 1.00 95.81 193 TYR A CA 1
ATOM 1572 C C . TYR A 1 193 ? -0.163 14.186 2.575 1.00 95.81 193 TYR A C 1
ATOM 1574 O O . TYR A 1 193 ? 0.340 13.060 2.577 1.00 95.81 193 TYR A O 1
ATOM 1582 N N . HIS A 1 194 ? -0.010 15.010 1.531 1.00 96.88 194 HIS A N 1
ATOM 1583 C CA . HIS A 1 194 ? 0.846 14.672 0.390 1.00 96.88 194 HIS A CA 1
ATOM 1584 C C . HIS A 1 194 ? 2.304 14.443 0.831 1.00 96.88 194 HIS A C 1
ATOM 1586 O O . HIS A 1 194 ? 2.920 13.458 0.416 1.00 96.88 194 HIS A O 1
ATOM 1592 N N . HIS A 1 195 ? 2.839 15.283 1.725 1.00 97.50 195 HIS A N 1
ATOM 1593 C CA . HIS A 1 195 ? 4.179 15.095 2.292 1.00 97.50 195 HIS A CA 1
ATOM 1594 C C . HIS A 1 195 ? 4.306 13.826 3.140 1.00 97.50 195 HIS A C 1
ATOM 1596 O O . HIS A 1 195 ? 5.344 13.161 3.077 1.00 97.50 195 HIS A O 1
ATOM 1602 N N . VAL A 1 196 ? 3.266 13.452 3.893 1.00 97.88 196 VAL A N 1
ATOM 1603 C CA . VAL A 1 196 ? 3.239 12.188 4.649 1.00 97.88 196 VAL A CA 1
ATOM 1604 C C . VAL A 1 196 ? 3.342 10.995 3.695 1.00 97.88 196 VAL A C 1
ATOM 1606 O O . VAL A 1 196 ? 4.202 10.137 3.879 1.00 97.88 196 VAL A O 1
ATOM 1609 N N . LEU A 1 197 ? 2.541 10.952 2.626 1.00 98.31 197 LEU A N 1
ATOM 1610 C CA . LEU A 1 197 ? 2.599 9.852 1.654 1.00 98.31 197 LEU A CA 1
ATOM 1611 C C . LEU A 1 197 ? 3.933 9.785 0.900 1.00 98.31 197 LEU A C 1
ATOM 1613 O O . LEU A 1 197 ? 4.457 8.692 0.683 1.00 98.31 197 LEU A O 1
ATOM 1617 N N . HIS A 1 198 ? 4.501 10.936 0.533 1.00 98.44 198 HIS A N 1
ATOM 1618 C CA . HIS A 1 198 ? 5.833 11.001 -0.075 1.00 98.44 198 HIS A CA 1
ATOM 1619 C C . HIS A 1 198 ? 6.913 10.486 0.884 1.00 98.44 198 HIS A C 1
ATOM 1621 O O . HIS A 1 198 ? 7.726 9.638 0.522 1.00 98.44 198 HIS A O 1
ATOM 1627 N N . SER A 1 199 ? 6.855 10.895 2.151 1.00 98.38 199 SER A N 1
ATOM 1628 C CA . SER A 1 199 ? 7.779 10.432 3.191 1.00 98.38 199 SER A CA 1
ATOM 1629 C C . SER A 1 199 ? 7.666 8.933 3.468 1.00 98.38 199 SER A C 1
ATOM 1631 O O . SER A 1 199 ? 8.689 8.292 3.723 1.00 98.38 199 SER A O 1
ATOM 1633 N N . LEU A 1 200 ? 6.452 8.373 3.407 1.00 98.62 200 LEU A N 1
ATOM 1634 C CA . LEU A 1 200 ? 6.204 6.933 3.517 1.00 98.62 200 LEU A CA 1
ATOM 1635 C C . LEU A 1 200 ? 6.809 6.173 2.338 1.00 98.62 200 LEU A C 1
ATOM 1637 O O . LEU A 1 200 ? 7.468 5.158 2.551 1.00 98.62 200 LEU A O 1
ATOM 1641 N N . LEU A 1 201 ? 6.654 6.684 1.115 1.00 98.56 201 LEU A N 1
ATOM 1642 C CA . LEU A 1 201 ? 7.295 6.104 -0.062 1.00 98.56 201 LEU A CA 1
ATOM 1643 C C . LEU A 1 201 ? 8.820 6.063 0.102 1.00 98.56 201 LEU A C 1
ATOM 1645 O O . LEU A 1 201 ? 9.427 5.003 -0.040 1.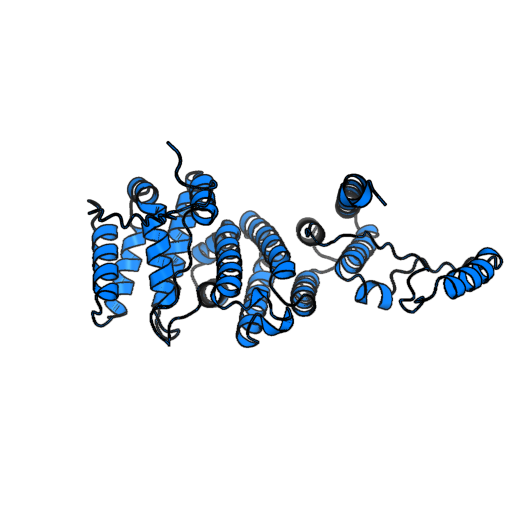00 98.56 201 LEU A O 1
ATOM 1649 N N . LEU A 1 202 ? 9.427 7.198 0.459 1.00 98.12 202 LEU A N 1
ATOM 1650 C CA . LEU A 1 202 ? 10.872 7.293 0.672 1.00 98.12 202 LEU A CA 1
ATOM 1651 C C . LEU A 1 202 ? 11.362 6.380 1.803 1.00 98.12 202 LEU A C 1
ATOM 1653 O O . LEU A 1 202 ? 12.482 5.883 1.738 1.00 98.12 202 LEU A O 1
ATOM 1657 N N . ALA A 1 203 ? 10.540 6.144 2.832 1.00 98.12 203 ALA A N 1
ATOM 1658 C CA . ALA A 1 203 ? 10.856 5.186 3.889 1.00 98.12 203 ALA A CA 1
ATOM 1659 C C . ALA A 1 203 ? 10.913 3.744 3.359 1.00 98.12 203 ALA A C 1
ATOM 1661 O O . ALA A 1 203 ? 11.745 2.970 3.810 1.00 98.12 203 ALA A O 1
ATOM 1662 N N . ILE A 1 204 ? 10.047 3.386 2.405 1.00 98.44 204 ILE A N 1
ATOM 1663 C CA . ILE A 1 204 ? 9.917 2.020 1.876 1.00 98.44 204 ILE A CA 1
ATOM 1664 C C . ILE A 1 204 ? 10.998 1.688 0.842 1.00 98.44 204 ILE A C 1
ATOM 1666 O O . ILE A 1 204 ? 11.463 0.549 0.822 1.00 98.44 204 ILE A O 1
ATOM 1670 N N . ILE A 1 205 ? 11.412 2.649 0.003 1.00 98.19 205 ILE A N 1
ATOM 1671 C CA . ILE A 1 205 ? 12.351 2.410 -1.113 1.00 98.19 205 ILE A CA 1
ATOM 1672 C C . ILE A 1 205 ? 13.594 1.604 -0.679 1.00 98.19 205 ILE A C 1
ATOM 1674 O O . ILE A 1 205 ? 13.816 0.546 -1.267 1.00 98.19 205 ILE A O 1
ATOM 1678 N N . PRO A 1 206 ? 14.351 1.982 0.375 1.00 97.00 206 PRO A N 1
ATOM 1679 C CA . PRO A 1 206 ? 15.548 1.240 0.787 1.00 97.00 206 PRO A CA 1
ATOM 1680 C C . PRO A 1 206 ? 15.268 -0.210 1.202 1.00 97.00 206 PRO A C 1
ATOM 1682 O O . PRO A 1 206 ? 16.106 -1.090 1.003 1.00 97.00 206 PRO A O 1
ATOM 1685 N N . HIS A 1 207 ? 14.087 -0.491 1.758 1.00 97.12 207 HIS A N 1
ATOM 1686 C CA . HIS A 1 207 ? 13.708 -1.855 2.128 1.00 97.12 207 HIS A CA 1
ATOM 1687 C C . HIS A 1 207 ? 13.444 -2.738 0.906 1.00 97.12 207 HIS A C 1
ATOM 1689 O O . HIS A 1 207 ? 13.638 -3.950 0.986 1.00 97.12 207 HIS A O 1
ATOM 1695 N N . VAL A 1 208 ? 13.034 -2.142 -0.218 1.00 97.88 208 VAL A N 1
ATOM 1696 C CA . VAL A 1 208 ? 12.804 -2.868 -1.471 1.00 97.88 208 VAL A CA 1
ATOM 1697 C C . VAL A 1 208 ? 14.049 -2.932 -2.344 1.00 97.88 208 VAL A C 1
ATOM 1699 O O . VAL A 1 208 ? 14.259 -3.953 -2.976 1.00 97.88 208 VAL A O 1
ATOM 1702 N N . THR A 1 209 ? 14.871 -1.886 -2.407 1.00 96.75 209 THR A N 1
ATOM 1703 C CA . THR A 1 209 ? 15.990 -1.830 -3.365 1.00 96.75 209 THR A CA 1
ATOM 1704 C C . THR A 1 209 ? 17.322 -2.256 -2.758 1.00 96.75 209 THR A C 1
ATOM 1706 O O . THR A 1 209 ? 18.147 -2.844 -3.449 1.00 96.75 209 THR A O 1
ATOM 1709 N N . ILE A 1 210 ? 17.532 -2.029 -1.457 1.00 96.12 210 ILE A N 1
ATOM 1710 C CA . ILE A 1 210 ? 18.800 -2.343 -0.780 1.00 96.12 210 ILE A CA 1
ATOM 1711 C C . ILE A 1 210 ? 18.676 -3.641 0.021 1.00 96.12 210 ILE A C 1
ATOM 1713 O O . ILE A 1 210 ? 19.502 -4.537 -0.123 1.00 96.12 210 ILE A O 1
ATOM 1717 N N . ARG A 1 211 ? 17.623 -3.776 0.839 1.00 96.00 211 ARG A N 1
ATOM 1718 C CA . ARG A 1 211 ? 17.466 -4.918 1.762 1.00 96.00 211 ARG A CA 1
ATOM 1719 C C . ARG A 1 211 ? 16.786 -6.152 1.156 1.00 96.00 211 ARG A C 1
ATOM 1721 O O . ARG A 1 211 ? 16.598 -7.135 1.865 1.00 96.00 211 ARG A O 1
ATOM 1728 N N . TYR A 1 212 ? 16.436 -6.151 -0.131 1.00 95.75 212 TYR A N 1
ATOM 1729 C CA . TYR A 1 212 ? 15.677 -7.251 -0.754 1.00 95.75 212 TYR A CA 1
ATOM 1730 C C . TYR A 1 212 ? 16.308 -8.637 -0.574 1.00 95.75 212 TYR A C 1
ATOM 1732 O O . TYR A 1 212 ? 15.584 -9.615 -0.429 1.00 95.75 212 TYR A O 1
ATOM 1740 N N . ALA A 1 213 ? 17.642 -8.728 -0.570 1.00 96.12 213 ALA A N 1
ATOM 1741 C CA . ALA A 1 213 ? 18.349 -9.994 -0.398 1.00 96.12 213 ALA A CA 1
ATOM 1742 C C . ALA A 1 213 ? 18.279 -10.516 1.049 1.00 96.12 213 ALA A C 1
ATOM 1744 O O . ALA A 1 213 ? 18.301 -11.724 1.265 1.00 96.12 213 ALA A O 1
ATOM 1745 N N . GLU A 1 214 ? 18.177 -9.615 2.031 1.00 96.50 214 GLU A N 1
ATOM 1746 C CA . GLU A 1 214 ? 18.034 -9.962 3.450 1.00 96.50 214 GLU A CA 1
ATOM 1747 C C . GLU A 1 214 ? 16.597 -10.361 3.797 1.00 96.50 214 GLU A C 1
ATOM 1749 O O . GLU A 1 214 ? 16.379 -11.212 4.656 1.00 96.50 214 GLU A O 1
ATOM 1754 N N . ILE A 1 215 ? 15.623 -9.710 3.156 1.00 96.50 215 ILE A N 1
ATOM 1755 C CA . ILE A 1 215 ? 14.192 -9.819 3.464 1.00 96.50 215 ILE A CA 1
ATOM 1756 C C . ILE A 1 215 ? 13.359 -10.019 2.180 1.00 96.50 215 ILE A C 1
ATOM 1758 O O . ILE A 1 215 ? 12.588 -9.139 1.775 1.00 96.50 215 ILE A O 1
ATOM 1762 N N . PRO A 1 216 ? 13.539 -11.148 1.467 1.00 97.12 216 PRO A N 1
ATOM 1763 C CA . PRO A 1 216 ? 12.949 -11.354 0.143 1.00 97.12 216 PRO A CA 1
ATOM 1764 C C . PRO A 1 216 ? 11.418 -11.379 0.177 1.00 97.12 216 PRO A C 1
ATOM 1766 O O . PRO A 1 216 ? 10.772 -10.711 -0.630 1.00 97.12 216 PRO A O 1
ATOM 1769 N N . ASP A 1 217 ? 10.818 -12.068 1.147 1.00 96.56 217 ASP A N 1
ATOM 1770 C CA . ASP A 1 217 ? 9.360 -12.137 1.264 1.00 96.56 217 ASP A CA 1
ATOM 1771 C C . ASP A 1 217 ? 8.768 -10.769 1.615 1.00 96.56 217 ASP A C 1
ATOM 1773 O O . ASP A 1 217 ? 7.777 -10.333 1.029 1.00 96.56 217 ASP A O 1
ATOM 1777 N N . GLU A 1 218 ? 9.367 -10.072 2.576 1.00 97.88 218 GLU A N 1
ATOM 1778 C CA . GLU A 1 218 ? 8.934 -8.758 3.042 1.00 97.88 218 GLU A CA 1
ATOM 1779 C C . GLU A 1 218 ? 9.013 -7.718 1.920 1.00 97.88 218 GLU A C 1
ATOM 1781 O O . GLU A 1 218 ? 8.052 -6.983 1.684 1.00 97.88 218 GLU A O 1
ATOM 1786 N N . SER A 1 219 ? 10.151 -7.671 1.217 1.00 98.19 219 SER A N 1
ATOM 1787 C CA . SER A 1 219 ? 10.405 -6.730 0.121 1.00 98.19 219 SER A CA 1
ATOM 1788 C C . SER A 1 219 ? 9.449 -6.957 -1.050 1.00 98.19 219 SER A C 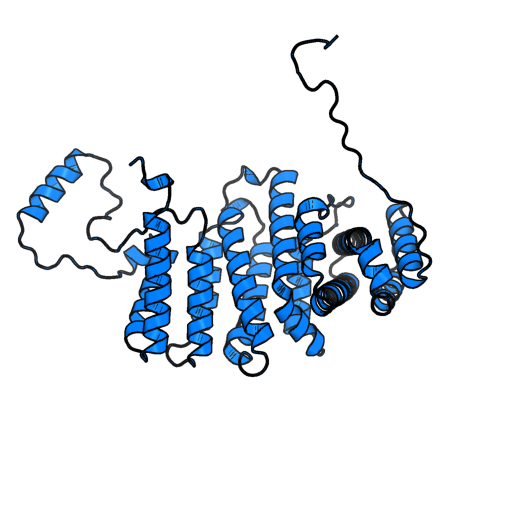1
ATOM 1790 O O . SER A 1 219 ? 8.885 -5.996 -1.579 1.00 98.19 219 SER A O 1
ATOM 1792 N N . ARG A 1 220 ? 9.170 -8.220 -1.400 1.00 97.94 220 ARG A N 1
ATOM 1793 C CA . ARG A 1 220 ? 8.182 -8.556 -2.429 1.00 97.94 220 ARG A CA 1
ATOM 1794 C C . ARG A 1 220 ? 6.766 -8.148 -2.023 1.00 97.94 220 ARG A C 1
ATOM 1796 O O . ARG A 1 220 ? 6.040 -7.546 -2.817 1.00 97.94 220 ARG A O 1
ATOM 1803 N N . ASN A 1 221 ? 6.369 -8.449 -0.786 1.00 98.06 221 ASN A N 1
ATOM 1804 C CA . ASN A 1 221 ? 5.030 -8.134 -0.288 1.00 98.06 221 ASN A CA 1
ATOM 1805 C C . ASN A 1 221 ? 4.783 -6.624 -0.213 1.00 98.06 221 ASN A C 1
ATOM 1807 O O . ASN A 1 221 ? 3.719 -6.163 -0.641 1.00 98.06 221 ASN A O 1
ATOM 1811 N N . VAL A 1 222 ? 5.750 -5.838 0.276 1.00 98.56 222 VAL A N 1
ATOM 1812 C CA . VAL A 1 222 ? 5.607 -4.376 0.322 1.00 98.56 222 VAL A CA 1
ATOM 1813 C C . VAL A 1 222 ? 5.631 -3.757 -1.075 1.00 98.56 222 VAL A C 1
ATOM 1815 O O . VAL A 1 222 ? 4.846 -2.845 -1.321 1.00 98.56 222 VAL A O 1
ATOM 1818 N N . ASN A 1 223 ? 6.432 -4.282 -2.014 1.00 98.50 223 ASN A N 1
ATOM 1819 C CA . ASN A 1 223 ? 6.427 -3.846 -3.415 1.00 98.50 223 ASN A CA 1
ATOM 1820 C C . ASN A 1 223 ? 5.023 -3.972 -4.031 1.00 98.50 223 ASN A C 1
ATOM 1822 O O . ASN A 1 223 ? 4.452 -2.997 -4.528 1.00 98.50 223 ASN A O 1
ATOM 1826 N N . TYR A 1 224 ? 4.421 -5.159 -3.918 1.00 98.00 224 TYR A N 1
ATOM 1827 C CA . TYR A 1 224 ? 3.075 -5.410 -4.431 1.00 98.00 224 TYR A CA 1
ATOM 1828 C C . TYR A 1 224 ? 2.009 -4.560 -3.721 1.00 98.00 224 TYR A C 1
ATOM 1830 O O . TYR A 1 224 ? 1.136 -3.963 -4.362 1.00 98.00 224 TYR A O 1
ATOM 1838 N N . SER A 1 225 ? 2.083 -4.472 -2.392 1.00 98.38 225 SER A N 1
ATOM 1839 C CA . SER A 1 225 ? 1.110 -3.732 -1.582 1.00 98.38 225 SER A CA 1
ATOM 1840 C C . SER A 1 225 ? 1.155 -2.229 -1.860 1.00 98.38 225 SER A C 1
ATOM 1842 O O . SER A 1 225 ? 0.103 -1.604 -2.012 1.00 98.38 225 SER A O 1
ATOM 1844 N N . LEU A 1 226 ? 2.356 -1.664 -2.014 1.00 98.62 226 LEU A N 1
ATOM 1845 C CA . LEU A 1 226 ? 2.567 -0.273 -2.407 1.00 98.62 226 LEU A CA 1
ATOM 1846 C C . LEU A 1 226 ? 2.009 -0.002 -3.811 1.00 98.62 226 LEU A C 1
ATOM 1848 O O . LEU A 1 226 ? 1.307 0.990 -4.011 1.00 98.62 226 LEU A O 1
ATOM 1852 N N . ALA A 1 227 ? 2.251 -0.897 -4.775 1.00 97.94 227 ALA A N 1
ATOM 1853 C CA . ALA A 1 227 ? 1.701 -0.761 -6.122 1.00 97.94 227 ALA A CA 1
ATOM 1854 C C . ALA A 1 227 ? 0.161 -0.762 -6.109 1.00 97.94 227 ALA A C 1
ATOM 1856 O O . ALA A 1 227 ? -0.487 0.085 -6.730 1.00 97.94 227 ALA A O 1
ATOM 1857 N N . SER A 1 228 ? -0.446 -1.680 -5.351 1.00 96.81 228 SER A N 1
ATOM 1858 C CA . SER A 1 228 ? -1.902 -1.746 -5.174 1.00 96.81 228 SER A CA 1
ATOM 1859 C C . SER A 1 228 ? -2.461 -0.477 -4.513 1.00 96.81 228 SER A C 1
ATOM 1861 O O . SER A 1 228 ? -3.492 0.055 -4.938 1.00 96.81 228 SER A O 1
ATOM 1863 N N . PHE A 1 229 ? -1.755 0.064 -3.517 1.00 98.25 229 PHE A N 1
ATOM 1864 C CA . PHE A 1 229 ? -2.118 1.313 -2.854 1.00 98.25 229 PHE A CA 1
ATOM 1865 C C . PHE A 1 229 ? -2.095 2.508 -3.812 1.00 98.25 229 PHE A C 1
ATOM 1867 O O . PHE A 1 229 ? -3.108 3.191 -3.971 1.00 98.25 229 PHE A O 1
ATOM 1874 N N . LEU A 1 230 ? -0.982 2.724 -4.519 1.00 97.56 230 LEU A N 1
ATOM 1875 C CA . LEU A 1 230 ? -0.838 3.834 -5.467 1.00 97.56 230 LEU A CA 1
ATOM 1876 C C . LEU A 1 230 ? -1.847 3.733 -6.618 1.00 97.56 230 LEU A C 1
ATOM 1878 O O . LEU A 1 230 ? -2.423 4.744 -7.031 1.00 97.56 230 LEU A O 1
ATOM 1882 N N . LYS A 1 231 ? -2.168 2.512 -7.068 1.00 94.50 231 LYS A N 1
ATOM 1883 C CA . LYS A 1 231 ? -3.272 2.263 -8.004 1.00 94.50 231 LYS A CA 1
ATOM 1884 C C . LYS A 1 231 ? -4.606 2.804 -7.469 1.00 94.50 231 LYS A C 1
ATOM 1886 O O . LYS A 1 231 ? -5.368 3.395 -8.230 1.00 94.50 231 LYS A O 1
ATOM 1891 N N . ARG A 1 232 ? -4.917 2.651 -6.179 1.00 94.31 232 ARG A N 1
ATOM 1892 C CA . ARG A 1 232 ? -6.138 3.231 -5.579 1.00 94.31 232 ARG A CA 1
ATOM 1893 C C . ARG A 1 232 ? -6.035 4.751 -5.440 1.00 94.31 232 ARG A C 1
ATOM 1895 O O . ARG A 1 232 ? -7.015 5.450 -5.714 1.00 94.31 232 ARG A O 1
ATOM 1902 N N . CYS A 1 233 ? -4.854 5.278 -5.118 1.00 95.25 233 CYS A N 1
ATOM 1903 C CA . CYS A 1 233 ? -4.604 6.721 -5.064 1.00 95.25 233 CYS A CA 1
ATOM 1904 C C . CYS A 1 233 ? -4.862 7.411 -6.411 1.00 95.25 233 CYS A C 1
ATOM 1906 O O . CYS A 1 233 ? -5.424 8.503 -6.418 1.00 95.25 233 CYS A O 1
ATOM 1908 N N . LEU A 1 234 ? -4.599 6.752 -7.550 1.00 92.00 234 LEU A N 1
ATOM 1909 C CA . LEU A 1 234 ? -4.958 7.266 -8.885 1.00 92.00 234 LEU A CA 1
ATOM 1910 C C . LEU A 1 234 ? -6.460 7.548 -9.059 1.00 92.00 234 LEU A C 1
ATOM 1912 O O . LEU A 1 234 ? -6.844 8.270 -9.982 1.00 92.00 234 LEU A O 1
ATOM 1916 N N . THR A 1 235 ? -7.336 6.989 -8.222 1.00 89.94 235 THR A N 1
ATOM 1917 C CA . THR A 1 235 ? -8.778 7.284 -8.222 1.00 89.94 235 THR A CA 1
ATOM 1918 C C . THR A 1 235 ? -9.142 8.375 -7.211 1.00 89.94 235 THR A C 1
ATOM 1920 O O . THR A 1 235 ? -9.996 9.221 -7.501 1.00 89.94 235 THR A O 1
ATOM 1923 N N . LEU A 1 236 ? -8.489 8.375 -6.047 1.00 91.69 236 LEU A N 1
ATOM 1924 C CA . LEU A 1 236 ? -8.838 9.228 -4.910 1.00 91.69 236 LEU A CA 1
ATOM 1925 C C . LEU A 1 236 ? -8.165 10.608 -4.958 1.00 91.69 236 LEU A C 1
ATOM 1927 O O . LEU A 1 236 ? -8.832 11.598 -4.656 1.00 91.69 236 LEU A O 1
ATOM 1931 N N . MET A 1 237 ? -6.899 10.679 -5.374 1.00 94.00 237 MET A N 1
ATOM 1932 C CA . MET A 1 237 ? -6.021 11.853 -5.280 1.00 94.00 237 MET A CA 1
ATOM 1933 C C . MET A 1 237 ? -5.731 12.499 -6.642 1.00 94.00 237 MET A C 1
ATOM 1935 O O . MET A 1 237 ? -6.186 12.027 -7.693 1.00 94.00 237 MET A O 1
ATOM 1939 N N . ASP A 1 238 ? -4.969 13.595 -6.617 1.00 92.88 238 ASP A N 1
ATOM 1940 C CA . ASP A 1 238 ? -4.385 14.189 -7.814 1.00 92.88 238 ASP A CA 1
ATOM 1941 C C . ASP A 1 238 ? -3.484 13.195 -8.558 1.00 92.88 238 ASP A C 1
ATOM 1943 O O . ASP A 1 238 ? -2.618 12.548 -7.970 1.00 92.88 238 ASP A O 1
ATOM 1947 N N . ARG A 1 239 ? -3.697 13.060 -9.871 1.00 90.56 239 ARG A N 1
ATOM 1948 C CA . ARG A 1 239 ? -2.940 12.093 -10.677 1.00 90.56 239 ARG A CA 1
ATOM 1949 C C . ARG A 1 239 ? -1.495 12.530 -10.875 1.00 90.56 239 ARG A C 1
ATOM 1951 O O . ARG A 1 239 ? -0.638 11.660 -10.891 1.00 90.56 239 ARG A O 1
ATOM 1958 N N . GLY A 1 240 ? -1.234 13.832 -11.015 1.00 91.81 240 GLY A N 1
ATOM 1959 C CA . GLY A 1 240 ? 0.120 14.359 -11.177 1.00 91.81 240 GLY A CA 1
ATOM 1960 C C . GLY A 1 240 ? 0.975 14.057 -9.950 1.00 91.81 240 GLY A C 1
ATOM 1961 O O . GLY A 1 240 ? 2.066 13.513 -10.084 1.00 91.81 240 GLY A O 1
ATOM 1962 N N . PHE A 1 241 ? 0.426 14.279 -8.755 1.00 95.44 241 PHE A N 1
ATOM 1963 C CA . PHE A 1 241 ? 1.070 13.878 -7.505 1.00 95.44 241 PHE A CA 1
ATOM 1964 C C . PHE A 1 241 ? 1.367 12.370 -7.452 1.00 95.44 241 PHE A C 1
ATOM 1966 O O . PHE A 1 241 ? 2.492 11.969 -7.161 1.00 95.44 241 PHE A O 1
ATOM 1973 N N . VAL A 1 242 ? 0.390 11.514 -7.770 1.00 95.94 242 VAL A N 1
ATOM 1974 C CA . VAL A 1 242 ? 0.601 10.054 -7.742 1.00 95.94 242 VAL A CA 1
ATOM 1975 C C . VAL A 1 242 ? 1.601 9.602 -8.814 1.00 95.94 242 VAL A C 1
ATOM 1977 O O . VAL A 1 242 ? 2.375 8.680 -8.571 1.00 95.94 242 VAL A O 1
ATOM 1980 N N . PHE A 1 243 ? 1.634 10.252 -9.980 1.00 94.62 243 PHE A N 1
ATOM 1981 C CA . PHE A 1 243 ? 2.652 10.005 -11.004 1.00 94.62 243 PHE A CA 1
ATOM 1982 C C . PHE A 1 243 ? 4.052 10.373 -10.518 1.00 94.62 243 PHE A C 1
ATOM 1984 O O . PHE A 1 243 ? 4.976 9.602 -10.764 1.00 94.62 243 PHE A O 1
ATOM 1991 N N . ASN A 1 244 ? 4.205 11.465 -9.766 1.00 96.38 244 ASN A N 1
ATOM 1992 C CA . ASN A 1 244 ? 5.482 11.801 -9.137 1.00 96.38 244 ASN A CA 1
ATOM 1993 C C . ASN A 1 244 ? 5.916 10.713 -8.145 1.00 96.38 244 ASN A C 1
ATOM 1995 O O . ASN A 1 244 ? 7.047 10.254 -8.225 1.00 96.38 244 ASN A O 1
ATOM 1999 N N . LEU A 1 245 ? 5.008 10.208 -7.298 1.00 98.06 245 LEU A N 1
ATOM 2000 C CA . LEU A 1 245 ? 5.315 9.083 -6.399 1.00 98.06 245 LEU A CA 1
ATOM 2001 C C . LEU A 1 245 ? 5.766 7.828 -7.161 1.00 98.06 245 LEU A C 1
ATOM 2003 O O . LEU A 1 245 ? 6.719 7.162 -6.770 1.00 98.06 245 LEU A O 1
ATOM 2007 N N . ILE A 1 246 ? 5.087 7.495 -8.259 1.00 97.38 246 ILE A N 1
ATOM 2008 C CA . ILE A 1 246 ? 5.471 6.361 -9.109 1.00 97.38 246 ILE A CA 1
ATOM 2009 C C . ILE A 1 246 ? 6.858 6.594 -9.716 1.00 97.38 246 ILE A C 1
ATOM 2011 O O . ILE A 1 246 ? 7.679 5.682 -9.720 1.00 97.38 246 ILE A O 1
ATOM 2015 N N . ASN A 1 247 ? 7.129 7.802 -10.208 1.00 96.12 247 ASN A N 1
ATOM 2016 C CA . ASN A 1 247 ? 8.421 8.151 -10.783 1.00 96.12 247 ASN A CA 1
ATOM 2017 C C . ASN A 1 247 ? 9.552 8.051 -9.751 1.00 96.12 247 ASN A C 1
ATOM 2019 O O . ASN A 1 247 ? 10.588 7.456 -10.040 1.00 96.12 247 ASN A O 1
ATOM 2023 N N . ASP A 1 248 ? 9.341 8.582 -8.547 1.00 97.75 248 ASP A N 1
ATOM 2024 C CA . ASP A 1 248 ? 10.311 8.540 -7.450 1.00 97.75 248 ASP A CA 1
ATOM 2025 C C . ASP A 1 248 ? 10.609 7.098 -7.023 1.00 97.75 248 ASP A C 1
ATOM 2027 O O . ASP A 1 248 ? 11.763 6.744 -6.792 1.00 97.75 248 ASP A O 1
ATOM 2031 N N . TYR A 1 249 ? 9.586 6.237 -6.989 1.00 98.31 249 TYR A N 1
ATOM 2032 C CA . TYR A 1 249 ? 9.764 4.815 -6.711 1.00 98.31 249 TYR A CA 1
ATOM 2033 C C . TYR A 1 249 ? 10.616 4.113 -7.773 1.00 98.31 249 TYR A C 1
ATOM 2035 O O . TYR A 1 249 ? 11.583 3.431 -7.440 1.00 98.31 249 TYR A O 1
ATOM 2043 N N . ILE A 1 250 ? 10.281 4.302 -9.055 1.00 96.69 250 ILE A N 1
ATOM 2044 C CA . ILE A 1 250 ? 11.010 3.684 -10.174 1.00 96.69 250 ILE A CA 1
ATOM 2045 C C . ILE A 1 250 ? 12.449 4.205 -10.256 1.00 96.69 250 ILE A C 1
ATOM 2047 O O . ILE A 1 250 ? 13.358 3.432 -10.545 1.00 96.69 250 ILE A O 1
ATOM 2051 N N . SER A 1 251 ? 12.676 5.475 -9.915 1.00 95.31 251 SER A N 1
ATOM 2052 C CA . SER A 1 251 ? 14.015 6.080 -9.853 1.00 95.31 251 SER A CA 1
ATOM 2053 C C . SER A 1 251 ? 14.913 5.459 -8.774 1.00 95.31 251 SER A C 1
ATOM 2055 O O . SER A 1 251 ? 16.126 5.646 -8.813 1.00 95.31 251 SER A O 1
ATOM 2057 N N . GLY A 1 252 ? 14.342 4.716 -7.819 1.00 93.88 252 GLY A N 1
ATOM 2058 C CA . GLY A 1 252 ? 15.097 3.948 -6.829 1.00 93.88 252 GLY A CA 1
ATOM 2059 C C . GLY A 1 252 ? 15.784 2.696 -7.389 1.00 93.88 252 GLY A C 1
ATOM 2060 O O . GLY A 1 252 ? 16.627 2.129 -6.696 1.00 93.88 252 GLY A O 1
ATOM 2061 N N . PHE A 1 253 ? 15.443 2.270 -8.609 1.00 94.75 253 PHE A N 1
ATOM 2062 C CA . PHE A 1 253 ? 16.025 1.106 -9.283 1.00 94.75 253 PHE A CA 1
ATOM 2063 C C . PHE A 1 253 ? 17.114 1.526 -10.278 1.00 94.75 253 PHE A C 1
ATOM 2065 O O . PHE A 1 253 ? 17.012 2.550 -10.953 1.00 94.75 253 PHE A O 1
ATOM 2072 N N . SER A 1 254 ? 18.141 0.695 -10.422 1.00 89.69 254 SER A N 1
ATOM 2073 C CA . SER A 1 254 ? 19.254 0.876 -11.353 1.00 89.69 254 SER A CA 1
ATOM 2074 C C . SER A 1 254 ? 19.157 -0.086 -12.545 1.00 89.69 254 SER A C 1
ATOM 2076 O O . SER A 1 254 ? 18.751 -1.237 -12.389 1.00 89.69 254 SER A O 1
ATOM 2078 N N . PRO A 1 255 ? 19.613 0.310 -13.750 1.00 81.81 255 PRO A N 1
ATOM 2079 C CA . PRO A 1 255 ? 19.748 -0.607 -14.886 1.00 81.81 255 PRO A CA 1
ATOM 2080 C C . PRO A 1 255 ? 20.706 -1.781 -14.638 1.00 81.81 255 PRO A C 1
ATOM 2082 O O . PRO A 1 255 ? 20.704 -2.735 -15.401 1.00 81.81 255 PRO A O 1
ATOM 2085 N N . LYS A 1 256 ? 21.560 -1.695 -13.609 1.00 84.50 256 LYS A N 1
ATOM 2086 C CA . LYS A 1 256 ? 22.511 -2.754 -13.228 1.00 84.50 256 LYS A CA 1
ATOM 2087 C C . LYS A 1 256 ? 22.008 -3.623 -12.073 1.00 84.50 256 LYS A C 1
ATOM 2089 O O . LYS A 1 256 ? 22.792 -4.381 -11.503 1.00 84.50 256 LYS A O 1
ATOM 2094 N N . ASP A 1 257 ? 20.745 -3.469 -11.689 1.00 88.56 257 ASP A N 1
ATOM 2095 C CA . ASP A 1 257 ? 20.174 -4.220 -10.583 1.00 88.56 257 ASP A CA 1
ATOM 2096 C C . ASP A 1 257 ? 20.069 -5.720 -10.900 1.00 88.56 257 ASP A C 1
ATOM 2098 O O . ASP A 1 257 ? 19.861 -6.112 -12.051 1.00 88.56 257 ASP A O 1
ATOM 2102 N N . PRO A 1 258 ? 20.161 -6.593 -9.883 1.00 91.31 258 PRO A N 1
ATOM 2103 C CA . PRO A 1 258 ? 19.939 -8.020 -10.068 1.00 91.31 258 PRO A CA 1
ATOM 2104 C C . PRO A 1 258 ? 18.524 -8.338 -10.558 1.00 91.31 258 PRO A C 1
ATOM 2106 O O . PRO A 1 258 ? 17.569 -7.606 -10.297 1.00 91.31 258 PRO A O 1
ATOM 2109 N N . LYS A 1 259 ? 18.376 -9.501 -11.204 1.00 91.75 259 LYS A N 1
ATOM 2110 C CA . LYS A 1 259 ? 17.113 -9.986 -11.789 1.00 91.75 259 LYS A CA 1
ATOM 2111 C C . LYS A 1 259 ? 15.895 -9.811 -10.872 1.00 91.75 259 LYS A C 1
ATOM 2113 O O . LYS A 1 259 ? 14.857 -9.361 -11.341 1.00 91.75 259 LYS A O 1
ATOM 2118 N N . VAL A 1 260 ? 16.025 -10.128 -9.583 1.00 94.12 260 VAL A N 1
ATOM 2119 C CA . VAL A 1 260 ? 14.926 -10.033 -8.601 1.00 94.12 260 VAL A CA 1
ATOM 2120 C C . VAL A 1 260 ? 14.354 -8.611 -8.517 1.00 94.12 260 VAL A C 1
ATOM 2122 O O . VAL A 1 260 ? 13.142 -8.424 -8.477 1.00 94.12 260 VAL A O 1
ATOM 2125 N N . LEU A 1 261 ? 15.207 -7.587 -8.555 1.00 94.81 261 LEU A N 1
ATOM 2126 C CA . LEU A 1 261 ? 14.763 -6.192 -8.530 1.00 94.81 261 LEU A CA 1
ATOM 2127 C C . LEU A 1 261 ? 14.126 -5.767 -9.858 1.00 94.81 261 LEU A C 1
ATOM 2129 O O . LEU A 1 261 ? 13.158 -5.005 -9.857 1.00 94.81 261 LEU A O 1
ATOM 2133 N N . ALA A 1 262 ? 14.604 -6.298 -10.987 1.00 93.19 262 ALA A N 1
ATOM 2134 C CA . ALA A 1 262 ? 13.930 -6.111 -12.269 1.00 93.19 262 ALA A CA 1
ATOM 2135 C C . ALA A 1 262 ? 12.515 -6.722 -12.248 1.00 93.19 262 ALA A C 1
ATOM 2137 O O . ALA A 1 262 ? 11.567 -6.083 -12.705 1.00 93.19 262 ALA A O 1
ATOM 2138 N N . GLU A 1 263 ? 12.344 -7.911 -11.662 1.00 93.44 263 GLU A N 1
ATOM 2139 C CA . GLU A 1 263 ? 11.029 -8.533 -11.456 1.00 93.44 263 GLU A CA 1
ATOM 2140 C C . GLU A 1 263 ? 10.130 -7.668 -10.570 1.00 93.44 263 GLU A C 1
ATOM 2142 O O . GLU A 1 263 ? 9.000 -7.386 -10.965 1.00 93.44 263 GLU A O 1
ATOM 2147 N N . TYR A 1 264 ? 10.632 -7.154 -9.441 1.00 96.56 264 TYR A N 1
ATOM 2148 C CA . TYR A 1 264 ? 9.868 -6.244 -8.578 1.00 96.56 264 TYR A CA 1
ATOM 2149 C C . TYR A 1 264 ? 9.397 -5.000 -9.330 1.00 96.56 264 TYR A C 1
ATOM 2151 O O . TYR A 1 264 ? 8.216 -4.646 -9.255 1.00 96.56 264 TYR A O 1
ATOM 2159 N N . LYS A 1 265 ? 10.293 -4.374 -10.102 1.00 95.94 265 LYS A N 1
ATOM 2160 C CA . LYS A 1 265 ? 9.983 -3.198 -10.920 1.00 95.94 265 LYS A CA 1
ATOM 2161 C C . LYS A 1 265 ? 8.874 -3.494 -11.933 1.00 95.94 265 LYS A C 1
ATOM 2163 O O . LYS A 1 265 ? 7.925 -2.718 -12.056 1.00 95.94 265 LYS A O 1
ATOM 2168 N N . PHE A 1 266 ? 8.941 -4.627 -12.632 1.00 94.69 266 PHE A N 1
ATOM 2169 C CA . PHE A 1 266 ? 7.923 -5.005 -13.617 1.00 94.69 266 PHE A CA 1
ATOM 2170 C C . PHE A 1 266 ? 6.601 -5.473 -12.986 1.00 94.69 266 PHE A C 1
ATOM 2172 O O . PHE A 1 266 ? 5.543 -5.116 -13.505 1.00 94.69 266 PHE A O 1
ATOM 2179 N N . GLU A 1 267 ? 6.621 -6.182 -11.852 1.00 94.56 267 GLU A N 1
ATOM 2180 C CA . GLU A 1 267 ? 5.418 -6.524 -11.071 1.00 94.56 267 GLU A CA 1
ATOM 2181 C C . GLU A 1 267 ? 4.698 -5.252 -10.577 1.00 94.56 267 GLU A C 1
ATOM 2183 O O . GLU A 1 267 ? 3.466 -5.135 -10.666 1.00 94.56 267 GLU A O 1
ATOM 2188 N N . PHE A 1 268 ? 5.464 -4.258 -10.116 1.00 96.81 268 PHE A N 1
ATOM 2189 C CA . PHE A 1 268 ? 4.950 -2.951 -9.710 1.00 96.81 268 PHE A CA 1
ATOM 2190 C C . PHE A 1 268 ? 4.283 -2.229 -10.887 1.00 96.81 268 PHE A C 1
ATOM 2192 O O . PHE A 1 268 ? 3.107 -1.854 -10.810 1.00 96.81 268 PHE A O 1
ATOM 2199 N N . LEU A 1 269 ? 4.997 -2.085 -12.010 1.00 94.25 269 LEU A N 1
ATOM 2200 C CA . LEU A 1 269 ? 4.482 -1.422 -13.211 1.00 94.25 269 LEU A CA 1
ATOM 2201 C C . LEU A 1 269 ? 3.237 -2.124 -13.759 1.00 94.25 269 LEU A C 1
ATOM 2203 O O . LEU A 1 269 ? 2.269 -1.451 -14.116 1.00 94.25 269 LEU A O 1
ATOM 2207 N N . GLN A 1 270 ? 3.217 -3.459 -13.774 1.00 91.81 270 GLN A N 1
ATOM 2208 C CA . GLN A 1 270 ? 2.051 -4.239 -14.181 1.00 91.81 270 GLN A CA 1
ATOM 2209 C C . GLN A 1 270 ? 0.840 -3.939 -13.290 1.00 91.81 270 GLN A C 1
ATOM 2211 O O . GLN A 1 270 ? -0.274 -3.750 -13.787 1.00 91.81 270 GLN A O 1
ATOM 2216 N N . THR A 1 271 ? 1.040 -3.868 -11.974 1.00 92.56 271 THR A N 1
ATOM 2217 C CA . THR A 1 271 ? -0.031 -3.582 -11.012 1.00 92.56 271 THR A CA 1
ATOM 2218 C C . THR A 1 271 ? -0.608 -2.180 -11.214 1.00 92.56 271 THR A C 1
ATOM 2220 O O . THR A 1 271 ? -1.833 -2.026 -11.270 1.00 92.56 271 THR A O 1
ATOM 2223 N N . ILE A 1 272 ? 0.246 -1.171 -11.410 1.00 91.19 272 ILE A N 1
ATOM 2224 C CA . ILE A 1 272 ? -0.172 0.214 -11.667 1.00 91.19 272 ILE A CA 1
ATOM 2225 C C . ILE A 1 272 ? -0.863 0.355 -13.030 1.00 91.19 272 ILE A C 1
ATOM 2227 O O . ILE A 1 272 ? -1.942 0.945 -13.112 1.00 91.19 272 ILE A O 1
ATOM 2231 N N . CYS A 1 273 ? -0.306 -0.231 -14.094 1.00 86.12 273 CYS A N 1
ATOM 2232 C CA . CYS A 1 273 ? -0.912 -0.216 -15.434 1.00 86.12 273 CYS A CA 1
ATOM 2233 C C . CYS A 1 273 ? -2.238 -0.990 -15.476 1.00 86.12 273 CYS A C 1
ATOM 2235 O O . CYS A 1 273 ? -3.083 -0.762 -16.339 1.00 86.12 273 CYS A O 1
ATOM 2237 N N . ASN A 1 274 ? -2.491 -1.850 -14.488 1.00 81.44 274 ASN A N 1
ATOM 2238 C CA . ASN A 1 274 ? -3.780 -2.495 -14.309 1.00 81.44 274 ASN A CA 1
ATOM 2239 C C . ASN A 1 274 ? -4.881 -1.589 -13.724 1.00 81.44 274 ASN A C 1
ATOM 2241 O O . ASN A 1 274 ? -5.954 -2.099 -13.377 1.00 81.44 274 ASN A O 1
ATOM 2245 N N . HIS A 1 275 ? -4.658 -0.277 -13.609 1.00 73.00 275 HIS A N 1
ATOM 2246 C CA . HIS A 1 275 ? -5.653 0.701 -13.160 1.00 73.00 275 HIS A CA 1
ATOM 2247 C C . HIS A 1 275 ? -6.938 0.682 -13.999 1.00 73.00 275 HIS A C 1
ATOM 2249 O O . HIS A 1 275 ? -6.916 0.554 -15.219 1.00 73.00 275 HIS A O 1
ATOM 2255 N N . GLU A 1 276 ? -8.084 0.799 -13.328 1.00 58.00 276 GLU A N 1
ATOM 2256 C CA . GLU A 1 276 ? -9.415 0.666 -13.935 1.00 58.00 276 GLU A CA 1
ATOM 2257 C C . GLU A 1 276 ? -9.709 1.765 -14.969 1.00 58.00 276 GLU A C 1
ATOM 2259 O O . GLU A 1 276 ? -10.409 1.523 -15.949 1.00 58.00 276 GLU A O 1
ATOM 2264 N N . HIS A 1 277 ? -9.126 2.957 -14.805 1.00 55.03 277 HIS A N 1
ATOM 2265 C CA . HIS A 1 277 ? -9.256 4.074 -15.749 1.00 55.03 277 HIS A CA 1
ATOM 2266 C C . HIS A 1 277 ? -8.034 4.248 -16.660 1.00 55.03 277 HIS A C 1
ATOM 2268 O O . HIS A 1 277 ? -7.930 5.255 -17.365 1.00 55.03 277 HIS A O 1
ATOM 2274 N N . TYR A 1 278 ? -7.126 3.274 -16.682 1.00 58.47 278 TYR A N 1
ATOM 2275 C CA . TYR A 1 278 ? -6.116 3.159 -17.723 1.00 58.47 278 TYR A CA 1
ATOM 2276 C C . TYR A 1 278 ? -6.788 2.549 -18.956 1.00 58.47 278 TYR A C 1
ATOM 2278 O O . TYR A 1 278 ? -6.895 1.332 -19.088 1.00 58.47 278 TYR A O 1
ATOM 2286 N N . ILE A 1 279 ? -7.401 3.418 -19.769 1.00 51.84 279 ILE A N 1
ATOM 2287 C CA . ILE A 1 279 ? -8.350 2.987 -20.802 1.00 51.84 279 ILE A CA 1
ATOM 2288 C C . ILE A 1 279 ? -7.652 2.734 -22.145 1.00 51.84 279 ILE A C 1
ATOM 2290 O O . ILE A 1 279 ? -7.737 1.591 -22.572 1.00 51.84 279 ILE A O 1
ATOM 2294 N N . PRO A 1 280 ? -6.882 3.632 -22.792 1.00 52.16 280 PRO A N 1
ATOM 2295 C CA . PRO A 1 280 ? -6.270 3.287 -24.074 1.00 52.16 280 PRO A CA 1
ATOM 2296 C C . PRO A 1 280 ? -4.788 2.935 -23.959 1.00 52.16 280 PRO A C 1
ATOM 2298 O O . PRO A 1 280 ? -3.990 3.701 -23.410 1.00 52.16 280 PRO A O 1
ATOM 2301 N N . LEU A 1 281 ? -4.421 1.814 -24.584 1.00 53.25 281 LEU A N 1
ATOM 2302 C CA . LEU A 1 281 ? -3.067 1.523 -25.042 1.00 53.25 281 LEU A CA 1
ATOM 2303 C C . LEU A 1 281 ? -2.710 2.557 -26.120 1.00 53.25 281 LEU A C 1
ATOM 2305 O O . LEU A 1 281 ? -2.824 2.315 -27.318 1.00 53.25 281 LEU A O 1
ATOM 2309 N N . ASN A 1 282 ? -2.397 3.773 -25.681 1.00 55.94 282 ASN A N 1
ATOM 2310 C CA . ASN A 1 282 ? -2.084 4.892 -26.553 1.00 55.94 282 ASN A CA 1
ATOM 2311 C C . ASN A 1 282 ? -0.692 4.662 -27.121 1.00 55.94 282 ASN A C 1
ATOM 2313 O O . ASN A 1 282 ? 0.203 5.344 -26.671 1.00 55.94 282 ASN A O 1
ATOM 2317 N N . LEU A 1 283 ? -0.446 3.681 -27.993 1.00 54.91 283 LEU A N 1
ATOM 2318 C CA . LEU A 1 283 ? 0.898 3.446 -28.541 1.00 54.91 283 LEU A CA 1
ATOM 2319 C C . LEU A 1 283 ? 1.485 4.754 -29.095 1.00 54.91 283 LEU A C 1
ATOM 2321 O O . LEU A 1 283 ? 0.708 5.593 -29.560 1.00 54.91 283 LEU A O 1
ATOM 2325 N N . PRO A 1 284 ? 2.817 4.950 -29.055 1.00 52.34 284 PRO A N 1
ATOM 2326 C CA . PRO A 1 284 ? 3.465 6.077 -29.716 1.00 52.34 284 PRO A CA 1
ATOM 2327 C C . PRO A 1 284 ? 3.246 5.956 -31.230 1.00 52.34 284 PRO A C 1
ATOM 2329 O O . PRO A 1 284 ? 4.046 5.396 -31.971 1.00 52.34 284 PRO A O 1
ATOM 2332 N N . MET A 1 285 ? 2.086 6.422 -31.679 1.00 49.00 285 MET A N 1
ATOM 2333 C CA . MET A 1 285 ? 1.712 6.562 -33.072 1.00 49.00 285 MET A CA 1
ATOM 2334 C C . MET A 1 285 ? 1.857 8.038 -33.429 1.00 49.00 285 MET A C 1
ATOM 2336 O O . MET A 1 285 ? 1.487 8.914 -32.646 1.00 49.00 285 MET A O 1
ATOM 2340 N N . ALA A 1 286 ? 2.326 8.333 -34.638 1.00 45.56 286 ALA A N 1
ATOM 2341 C CA . ALA A 1 286 ? 2.591 9.694 -35.113 1.00 45.56 286 ALA A CA 1
ATOM 2342 C C . ALA A 1 286 ? 1.338 10.592 -35.294 1.00 45.56 286 ALA A C 1
ATOM 2344 O O . ALA A 1 286 ? 1.408 11.614 -35.981 1.00 45.56 286 ALA A O 1
ATOM 2345 N N . PHE A 1 287 ? 0.189 10.215 -34.719 1.00 45.06 287 PHE A N 1
ATOM 2346 C CA . PHE A 1 287 ? -1.116 10.861 -34.900 1.00 45.06 287 PHE A CA 1
ATOM 2347 C C . PHE A 1 287 ? -1.540 11.770 -33.736 1.00 45.06 287 PHE A C 1
ATOM 2349 O O . PHE A 1 287 ? -2.516 12.506 -33.862 1.00 45.06 287 PHE A O 1
ATOM 2356 N N . ALA A 1 288 ? -0.826 11.773 -32.609 1.00 43.31 288 ALA A N 1
ATOM 2357 C CA . ALA A 1 288 ? -1.242 12.506 -31.414 1.00 43.31 288 ALA A CA 1
ATOM 2358 C C . ALA A 1 288 ? -0.633 13.919 -31.333 1.00 43.31 288 ALA A C 1
ATOM 2360 O O . ALA A 1 288 ? 0.104 14.233 -30.404 1.00 43.31 288 ALA A O 1
ATOM 2361 N N . LYS A 1 289 ? -0.980 14.810 -32.272 1.00 45.16 289 LYS A N 1
ATOM 2362 C CA . LYS A 1 289 ? -1.007 16.245 -31.937 1.00 45.16 289 LYS A CA 1
ATOM 2363 C C . LYS A 1 289 ? -2.380 16.551 -31.322 1.00 45.16 289 LYS A C 1
ATOM 2365 O O . LYS A 1 289 ? -3.381 16.409 -32.022 1.00 45.16 289 LYS A O 1
ATOM 2370 N N . PRO A 1 290 ? -2.478 17.033 -30.069 1.00 43.56 290 PRO A N 1
ATOM 2371 C CA . PRO A 1 290 ? -3.760 17.289 -29.394 1.00 43.56 290 PRO A CA 1
ATOM 2372 C C . PRO A 1 290 ? -4.552 18.494 -29.954 1.00 43.56 290 PRO A C 1
ATOM 2374 O O . PRO A 1 290 ? -5.524 18.931 -29.344 1.00 43.56 290 PRO A O 1
ATOM 2377 N N . LYS A 1 291 ? -4.160 19.049 -31.112 1.00 41.19 291 LYS A N 1
ATOM 2378 C CA . LYS A 1 291 ? -4.748 20.257 -31.723 1.00 41.19 291 LYS A CA 1
ATOM 2379 C C . LYS A 1 291 ? -5.681 20.000 -32.916 1.00 41.19 291 LYS A C 1
ATOM 2381 O O . LYS A 1 291 ? -6.018 20.947 -33.615 1.00 41.19 291 LYS A O 1
ATOM 2386 N N . LEU A 1 292 ? -6.136 18.773 -33.165 1.00 46.16 292 LEU A N 1
ATOM 2387 C CA . LEU A 1 292 ? -7.101 18.506 -34.244 1.00 46.16 292 LEU A CA 1
ATOM 2388 C C . LEU A 1 292 ? -8.536 18.534 -33.699 1.00 46.16 292 LEU A C 1
ATOM 2390 O O . LEU A 1 292 ? -9.168 17.505 -33.491 1.00 46.16 292 LEU A O 1
ATOM 2394 N N . GLN A 1 293 ? -9.043 19.742 -33.435 1.00 39.00 293 GLN A N 1
ATOM 2395 C CA . GLN A 1 293 ? -10.433 19.977 -33.009 1.00 39.00 293 GLN A CA 1
ATOM 2396 C C . GLN A 1 293 ? -11.446 19.961 -34.172 1.00 39.00 293 GLN A C 1
ATOM 2398 O O . GLN A 1 293 ? -12.643 20.113 -33.933 1.00 39.00 293 GLN A O 1
ATOM 2403 N N . ARG A 1 294 ? -11.017 19.771 -35.428 1.00 42.06 294 ARG A N 1
ATOM 2404 C CA . ARG A 1 294 ? -11.912 19.731 -36.595 1.00 42.06 294 ARG A CA 1
ATOM 2405 C C . ARG A 1 294 ? -11.607 18.540 -37.494 1.00 42.06 294 ARG A C 1
ATOM 2407 O O . ARG A 1 294 ? -10.463 18.299 -37.862 1.00 42.06 294 ARG A O 1
ATOM 2414 N N . VAL A 1 295 ? -12.666 17.842 -37.900 1.00 46.66 295 VAL A N 1
ATOM 2415 C CA . VAL A 1 295 ? -12.620 16.697 -38.829 1.00 46.66 295 VAL A CA 1
ATOM 2416 C C . VAL A 1 295 ? -11.971 17.086 -40.169 1.00 46.66 295 VAL A C 1
ATOM 2418 O O . VAL A 1 295 ? -11.276 16.280 -40.772 1.00 46.66 295 VAL A O 1
ATOM 2421 N N . GLN A 1 296 ? -12.116 18.341 -40.603 1.00 45.62 296 GLN A N 1
ATOM 2422 C CA . GLN A 1 296 ? -11.526 18.856 -41.846 1.00 45.62 296 GLN A CA 1
ATOM 2423 C C . GLN A 1 296 ? -9.993 18.976 -41.809 1.00 45.62 296 GLN A C 1
ATOM 2425 O O . GLN A 1 296 ? -9.346 18.661 -42.806 1.00 45.62 296 GLN A O 1
ATOM 2430 N N . ASP A 1 297 ? -9.411 19.330 -40.658 1.00 46.94 297 ASP A N 1
ATOM 2431 C CA . ASP A 1 297 ? -7.952 19.403 -40.480 1.00 46.94 297 ASP A CA 1
ATOM 2432 C C . ASP A 1 297 ? -7.330 17.998 -40.391 1.00 46.94 297 ASP A C 1
ATOM 2434 O O . ASP A 1 297 ? -6.164 17.801 -40.720 1.00 46.94 297 ASP A O 1
ATOM 2438 N N . PHE A 1 298 ? -8.120 16.998 -39.980 1.00 51.38 298 PHE A N 1
ATOM 2439 C CA . PHE A 1 298 ? -7.715 15.592 -39.983 1.00 51.38 298 PHE A CA 1
ATOM 2440 C C . PHE A 1 298 ? -7.599 15.051 -41.412 1.00 51.38 298 PHE A C 1
ATOM 2442 O O . PHE A 1 298 ? -6.627 14.373 -41.728 1.00 51.38 298 PHE A O 1
ATOM 2449 N N . PHE A 1 299 ? -8.556 15.383 -42.287 1.00 53.12 299 PHE A N 1
ATOM 2450 C CA . PHE A 1 299 ? -8.519 14.963 -43.689 1.00 53.12 299 PHE A CA 1
ATOM 2451 C C . PHE A 1 299 ? -7.393 15.642 -44.474 1.00 53.12 299 PHE A C 1
ATOM 2453 O O . PHE A 1 299 ? -6.705 14.944 -45.212 1.00 53.12 299 PHE A O 1
ATOM 2460 N N . SER A 1 300 ? -7.141 16.947 -44.300 1.00 50.28 300 SER A N 1
ATOM 2461 C CA . SER A 1 300 ? -6.023 17.596 -45.008 1.00 50.28 300 SER A CA 1
ATOM 2462 C C . SER A 1 300 ? -4.658 17.104 -44.510 1.00 50.28 300 SER A C 1
ATOM 2464 O O . SER A 1 300 ? -3.794 16.791 -45.323 1.00 50.28 300 SER A O 1
ATOM 2466 N N . PHE A 1 301 ? -4.490 16.915 -43.195 1.00 52.72 301 PHE A N 1
ATOM 2467 C CA . PHE A 1 301 ? -3.261 16.372 -42.609 1.00 52.72 301 PHE A CA 1
ATOM 2468 C C . PHE A 1 301 ? -3.017 14.901 -42.984 1.00 52.72 301 PHE A C 1
ATOM 2470 O O . PHE A 1 301 ? -1.878 14.502 -43.231 1.00 52.72 301 PHE A O 1
ATOM 2477 N N . ALA A 1 302 ? -4.074 14.084 -43.040 1.00 52.44 302 ALA A N 1
ATOM 2478 C CA . ALA A 1 302 ? -3.981 12.692 -43.471 1.00 52.44 302 ALA A CA 1
ATOM 2479 C C . ALA A 1 302 ? -3.656 12.580 -44.967 1.00 52.44 302 ALA A C 1
ATOM 2481 O O . ALA A 1 302 ? -2.839 11.744 -45.332 1.00 52.44 302 ALA A O 1
ATOM 2482 N N . VAL A 1 303 ? -4.240 13.426 -45.822 1.00 56.56 303 VAL A N 1
ATOM 2483 C CA . VAL A 1 303 ? -3.943 13.452 -47.265 1.00 56.56 303 VAL A CA 1
ATOM 2484 C C . VAL A 1 303 ? -2.497 13.886 -47.530 1.00 56.56 303 VAL A C 1
ATOM 2486 O O . VAL A 1 303 ? -1.814 13.215 -48.301 1.00 56.56 303 VAL A O 1
ATOM 2489 N N . ASP A 1 304 ? -1.986 14.915 -46.847 1.00 51.31 304 ASP A N 1
ATOM 2490 C CA . ASP A 1 304 ? -0.579 15.341 -46.978 1.00 51.31 304 ASP A CA 1
ATOM 2491 C C . ASP A 1 304 ? 0.412 14.231 -46.580 1.00 51.31 304 ASP A C 1
ATOM 2493 O O . ASP A 1 304 ? 1.408 14.003 -47.260 1.00 51.31 304 ASP A O 1
ATOM 2497 N N . ARG A 1 305 ? 0.134 13.488 -45.500 1.00 51.97 305 ARG A N 1
ATOM 2498 C CA . ARG A 1 305 ? 1.049 12.455 -44.969 1.00 51.97 305 ARG A CA 1
ATOM 2499 C C . ARG A 1 305 ? 0.867 11.054 -45.551 1.00 51.97 305 ARG A C 1
ATOM 2501 O O . ARG A 1 305 ? 1.782 10.248 -45.444 1.00 51.97 305 ARG A O 1
ATOM 2508 N N . LEU A 1 306 ? -0.293 10.732 -46.126 1.00 51.22 306 LEU A N 1
ATOM 2509 C CA . LEU A 1 306 ? -0.500 9.474 -46.861 1.00 51.22 306 LEU A CA 1
ATOM 2510 C C . LEU A 1 306 ? 0.066 9.550 -48.286 1.00 51.22 306 LEU A C 1
ATOM 2512 O O . LEU A 1 306 ? 0.319 8.510 -48.889 1.00 51.22 306 LEU A O 1
ATOM 2516 N N . THR A 1 307 ? 0.252 10.762 -48.822 1.00 49.22 307 THR A N 1
ATOM 2517 C CA . THR A 1 307 ? 0.843 10.993 -50.147 1.00 49.22 307 THR A CA 1
ATOM 2518 C C . THR A 1 307 ? 2.343 11.294 -50.098 1.00 49.22 307 THR A C 1
ATOM 2520 O O . THR A 1 307 ? 3.029 11.013 -51.083 1.00 49.22 307 THR A O 1
ATOM 2523 N N . SER A 1 308 ? 2.889 11.781 -48.972 1.00 44.34 308 SER A N 1
ATOM 2524 C CA . SER A 1 308 ? 4.340 11.846 -48.771 1.00 44.34 308 SER A CA 1
ATOM 2525 C C . SER A 1 308 ? 4.874 10.496 -48.283 1.00 44.34 308 SER A C 1
ATOM 2527 O O . SER A 1 308 ? 4.534 9.998 -47.212 1.00 44.34 308 SER A O 1
ATOM 2529 N N . VAL A 1 309 ? 5.737 9.874 -49.088 1.00 41.72 309 VAL A N 1
ATOM 2530 C CA . VAL A 1 309 ? 6.559 8.722 -48.684 1.00 41.72 309 VAL A CA 1
ATOM 2531 C C . VAL A 1 309 ? 7.663 9.233 -47.751 1.00 41.72 309 VAL A C 1
ATOM 2533 O O . VAL A 1 309 ? 8.846 9.159 -48.065 1.00 41.72 309 VAL A O 1
ATOM 2536 N N . ASP A 1 310 ? 7.288 9.820 -46.616 1.00 40.59 310 ASP A N 1
ATOM 2537 C CA . ASP A 1 310 ? 8.242 10.126 -45.559 1.00 40.59 310 ASP A CA 1
ATOM 2538 C C . ASP A 1 310 ? 8.375 8.896 -44.672 1.00 40.59 310 ASP A C 1
ATOM 2540 O O . ASP A 1 310 ? 7.602 8.656 -43.743 1.00 40.59 310 ASP A O 1
ATOM 2544 N N . SER A 1 311 ? 9.434 8.140 -44.942 1.00 43.12 311 SER A N 1
ATOM 2545 C CA . SER A 1 311 ? 9.978 7.028 -44.154 1.00 43.12 311 SER A CA 1
ATOM 2546 C C . SER A 1 311 ? 10.335 7.385 -42.694 1.00 43.12 311 SER A C 1
ATOM 2548 O O . SER A 1 311 ? 10.944 6.577 -42.000 1.00 43.12 311 SER A O 1
ATOM 2550 N N . ASN A 1 312 ? 9.932 8.565 -42.210 1.00 43.69 312 ASN A N 1
ATOM 2551 C CA . ASN A 1 312 ? 10.143 9.092 -40.865 1.00 43.69 312 ASN A CA 1
ATOM 2552 C C . ASN A 1 312 ? 8.810 9.238 -40.111 1.00 43.69 312 ASN A C 1
ATOM 2554 O O . ASN A 1 312 ? 8.528 10.260 -39.478 1.00 43.69 312 ASN A O 1
ATOM 2558 N N . LEU A 1 313 ? 7.978 8.194 -40.131 1.00 45.09 313 LEU A N 1
ATOM 2559 C CA . LEU A 1 313 ? 7.100 7.934 -38.994 1.00 45.09 313 LEU A CA 1
ATOM 2560 C C . LEU A 1 313 ? 8.028 7.679 -37.801 1.00 45.09 313 LEU A C 1
ATOM 2562 O O . LEU A 1 313 ? 8.444 6.552 -37.563 1.00 45.09 313 LEU A O 1
ATOM 2566 N N . GLU A 1 314 ? 8.444 8.736 -37.104 1.00 45.62 314 GLU A N 1
ATOM 2567 C CA . GLU A 1 314 ? 9.209 8.599 -35.871 1.00 45.62 314 GLU A CA 1
ATOM 2568 C C . GLU A 1 314 ? 8.304 7.912 -34.844 1.00 45.62 314 GLU A C 1
ATOM 2570 O O . GLU A 1 314 ? 7.560 8.542 -34.096 1.00 45.62 314 GLU A O 1
ATOM 2575 N N . TYR A 1 315 ? 8.362 6.581 -34.821 1.00 56.03 315 TYR A N 1
ATOM 2576 C CA . TYR A 1 315 ? 7.854 5.717 -33.761 1.00 56.03 315 TYR A CA 1
ATOM 2577 C C . TYR A 1 315 ? 8.752 5.850 -32.522 1.00 56.03 315 TYR A C 1
ATOM 2579 O O . TYR A 1 315 ? 9.205 4.863 -31.943 1.00 56.03 315 TYR A O 1
ATOM 2587 N N . SER A 1 316 ? 9.100 7.085 -32.163 1.00 59.34 316 SER A N 1
ATOM 2588 C CA . SER A 1 316 ? 10.019 7.384 -31.081 1.00 59.34 316 SER A CA 1
ATOM 2589 C C . SER A 1 316 ? 9.227 7.584 -29.795 1.00 59.34 316 SER A C 1
ATOM 2591 O O . SER A 1 316 ? 8.176 8.229 -29.754 1.00 59.34 316 SER A O 1
ATOM 2593 N N . LEU A 1 317 ? 9.730 6.995 -28.714 1.00 69.81 317 LEU A N 1
ATOM 2594 C CA . LEU A 1 317 ? 9.188 7.163 -27.372 1.00 69.81 317 LEU A CA 1
ATOM 2595 C C . LEU A 1 317 ? 9.581 8.548 -26.827 1.00 69.81 317 LEU A C 1
ATOM 2597 O O . LEU A 1 317 ? 10.400 8.668 -25.914 1.00 69.81 317 LEU A O 1
ATOM 2601 N N . SER A 1 318 ? 9.047 9.599 -27.452 1.00 72.50 318 SER A N 1
ATOM 2602 C CA . SER A 1 318 ? 9.425 10.985 -27.185 1.00 72.50 318 SER A CA 1
ATOM 2603 C C . SER A 1 318 ? 9.072 11.418 -25.759 1.00 72.50 318 SER A C 1
ATOM 2605 O O . SER A 1 318 ? 8.155 10.890 -25.123 1.00 72.50 318 SER A O 1
ATOM 2607 N N . ASP A 1 319 ? 9.788 12.419 -25.240 1.00 74.00 319 ASP A N 1
ATOM 2608 C CA . ASP A 1 319 ? 9.467 13.023 -23.939 1.00 74.00 319 ASP A CA 1
ATOM 2609 C C . ASP A 1 319 ? 8.063 13.623 -23.907 1.00 74.00 319 ASP A C 1
ATOM 2611 O O . ASP A 1 319 ? 7.379 13.560 -22.886 1.00 74.00 319 ASP A O 1
ATOM 2615 N N . GLU A 1 320 ? 7.606 14.181 -25.028 1.00 70.75 320 GLU A N 1
ATOM 2616 C CA . GLU A 1 320 ? 6.254 14.714 -25.151 1.00 70.75 320 GLU A CA 1
ATOM 2617 C C . GLU A 1 320 ? 5.212 13.599 -25.031 1.00 70.75 320 GLU A C 1
ATOM 2619 O O . GLU A 1 320 ? 4.266 13.727 -24.252 1.00 70.75 320 GLU A O 1
ATOM 2624 N N . TYR A 1 321 ? 5.408 12.475 -25.720 1.00 72.31 321 TYR A N 1
ATOM 2625 C CA . TYR A 1 321 ? 4.524 11.320 -25.608 1.00 72.31 321 TYR A CA 1
ATOM 2626 C C . TYR A 1 321 ? 4.478 10.780 -24.169 1.00 72.31 321 TYR A C 1
ATOM 2628 O O . TYR A 1 321 ? 3.391 10.577 -23.624 1.00 72.31 321 TYR A O 1
ATOM 2636 N N . CYS A 1 322 ? 5.630 10.619 -23.507 1.00 76.38 322 CYS A N 1
ATOM 2637 C CA . CYS A 1 322 ? 5.674 10.135 -22.125 1.00 76.38 322 CYS A CA 1
ATOM 2638 C C . CYS A 1 322 ? 5.042 11.114 -21.127 1.00 76.38 322 CYS A C 1
ATOM 2640 O O . CYS A 1 322 ? 4.462 10.668 -20.144 1.00 76.38 322 CYS A O 1
ATOM 2642 N N . LYS A 1 323 ? 5.071 12.428 -21.375 1.00 74.25 323 LYS A N 1
ATOM 2643 C CA . LYS A 1 323 ? 4.338 13.404 -20.548 1.00 74.25 323 LYS A CA 1
ATOM 2644 C C . LYS A 1 323 ? 2.821 13.253 -20.687 1.00 74.25 323 LYS A C 1
ATOM 2646 O O . LYS A 1 323 ? 2.106 13.325 -19.691 1.00 74.25 323 LYS A O 1
ATOM 2651 N N . HIS A 1 324 ? 2.328 13.011 -21.901 1.00 72.31 324 HIS A N 1
ATOM 2652 C CA . HIS A 1 324 ? 0.893 12.844 -22.161 1.00 72.31 324 HIS A CA 1
ATOM 2653 C C . HIS A 1 324 ? 0.366 11.460 -21.746 1.00 72.31 324 HIS A C 1
ATOM 2655 O O . HIS A 1 324 ? -0.774 11.334 -21.294 1.00 72.31 324 HIS A O 1
ATOM 2661 N N . HIS A 1 325 ? 1.198 10.423 -21.855 1.00 78.56 325 HIS A N 1
ATOM 2662 C CA . HIS A 1 325 ? 0.845 9.028 -21.597 1.00 78.56 325 HIS A CA 1
ATOM 2663 C C . HIS A 1 325 ? 1.728 8.398 -20.518 1.00 78.56 325 HIS A C 1
ATOM 2665 O O . HIS A 1 325 ? 2.203 7.280 -20.693 1.00 78.56 325 HIS A O 1
ATOM 2671 N N . PHE A 1 326 ? 1.911 9.093 -19.391 1.00 85.75 326 PHE A N 1
ATOM 2672 C CA . PHE A 1 326 ? 2.863 8.752 -18.323 1.00 85.75 326 PHE A CA 1
ATOM 2673 C C . PHE A 1 326 ? 3.014 7.255 -18.029 1.00 85.75 326 PHE A C 1
ATOM 2675 O O . PHE A 1 326 ? 4.101 6.717 -18.191 1.00 85.75 326 PHE A O 1
ATOM 2682 N N . LEU A 1 327 ? 1.937 6.552 -17.665 1.00 87.12 327 LEU A N 1
ATOM 2683 C CA . LEU A 1 327 ? 2.017 5.135 -17.288 1.00 87.12 327 LEU A CA 1
ATOM 2684 C C . LEU A 1 327 ? 2.435 4.210 -18.448 1.00 87.12 327 LEU A C 1
ATOM 2686 O O . LEU A 1 327 ? 3.259 3.322 -18.248 1.00 87.12 327 LEU A O 1
ATOM 2690 N N . VAL A 1 328 ? 1.895 4.418 -19.661 1.00 83.06 328 VAL A N 1
ATOM 2691 C CA . VAL A 1 328 ? 2.301 3.650 -20.859 1.00 83.06 328 VAL A CA 1
ATOM 2692 C C . VAL A 1 328 ? 3.750 3.985 -21.210 1.00 83.06 328 VAL A C 1
ATOM 2694 O O . VAL A 1 328 ? 4.559 3.094 -21.433 1.00 83.06 328 VAL A O 1
ATOM 2697 N N . GLY A 1 329 ? 4.075 5.278 -21.241 1.00 86.31 329 GLY A N 1
ATOM 2698 C CA . GLY A 1 329 ? 5.388 5.786 -21.604 1.00 86.31 329 GLY A CA 1
ATOM 2699 C C . GLY A 1 329 ? 6.475 5.287 -20.662 1.00 86.31 329 GLY A C 1
ATOM 2700 O O . GLY A 1 329 ? 7.515 4.839 -21.127 1.00 86.31 329 GLY A O 1
ATOM 2701 N N . LEU A 1 330 ? 6.210 5.287 -19.355 1.00 90.00 330 LEU A N 1
ATOM 2702 C CA . LEU A 1 330 ? 7.107 4.745 -18.339 1.00 90.00 330 LEU A CA 1
ATOM 2703 C C . LEU A 1 330 ? 7.319 3.239 -18.527 1.00 90.00 330 LEU A C 1
ATOM 2705 O O . LEU A 1 330 ? 8.460 2.797 -18.599 1.00 90.00 330 LEU A O 1
ATOM 2709 N N . LEU A 1 331 ? 6.244 2.459 -18.701 1.00 90.75 331 LEU A N 1
ATOM 2710 C CA . LEU A 1 331 ? 6.357 1.021 -18.966 1.00 90.75 331 LEU A CA 1
ATOM 2711 C C . LEU A 1 331 ? 7.177 0.737 -20.234 1.00 90.75 331 LEU A C 1
ATOM 2713 O O . LEU A 1 331 ? 8.042 -0.137 -20.223 1.00 90.75 331 LEU A O 1
ATOM 2717 N N . LEU A 1 332 ? 6.931 1.473 -21.321 1.00 89.31 332 LEU A N 1
ATOM 2718 C CA . LEU A 1 332 ? 7.668 1.315 -22.575 1.00 89.31 332 LEU A CA 1
ATOM 2719 C C . LEU A 1 332 ? 9.139 1.734 -22.438 1.00 89.31 332 LEU A C 1
ATOM 2721 O O . LEU A 1 332 ? 9.994 1.083 -23.035 1.00 89.31 332 LEU A O 1
ATOM 2725 N N . ARG A 1 333 ? 9.453 2.763 -21.636 1.00 90.00 333 ARG A N 1
ATOM 2726 C CA . ARG A 1 333 ? 10.839 3.180 -21.352 1.00 90.00 333 ARG A CA 1
ATOM 2727 C C . ARG A 1 333 ? 11.590 2.083 -20.623 1.00 90.00 333 ARG A C 1
ATOM 2729 O O . ARG A 1 333 ? 12.638 1.650 -21.092 1.00 90.00 333 ARG A O 1
ATOM 2736 N N . GLU A 1 334 ? 11.006 1.581 -19.542 1.00 91.62 334 GLU A N 1
ATOM 2737 C CA . GLU A 1 334 ? 11.603 0.501 -18.758 1.00 91.62 334 GLU A CA 1
ATOM 2738 C C . GLU A 1 334 ? 11.725 -0.791 -19.569 1.00 91.62 334 GLU A C 1
ATOM 2740 O O . GLU A 1 334 ? 12.726 -1.495 -19.468 1.00 91.62 334 GLU A O 1
ATOM 2745 N N . THR A 1 335 ? 10.755 -1.077 -20.441 1.00 91.19 335 THR A N 1
ATOM 2746 C CA . THR A 1 335 ? 10.837 -2.222 -21.356 1.00 91.19 335 THR A CA 1
ATOM 2747 C C . THR A 1 335 ? 11.956 -2.035 -22.378 1.00 91.19 335 THR A C 1
ATOM 2749 O O . THR A 1 335 ? 12.721 -2.964 -22.601 1.00 91.19 335 THR A O 1
ATOM 2752 N N . SER A 1 336 ? 12.101 -0.847 -22.972 1.00 90.00 336 SER A N 1
ATOM 2753 C CA . SER A 1 336 ? 13.185 -0.550 -23.918 1.00 90.00 336 SER A CA 1
ATOM 2754 C C . SER A 1 336 ? 14.565 -0.792 -23.298 1.00 90.00 336 SER A C 1
ATOM 2756 O O . SER A 1 336 ? 15.418 -1.429 -23.914 1.00 90.00 336 SER A O 1
ATOM 2758 N N . ILE A 1 337 ? 14.752 -0.366 -22.044 1.00 89.88 337 ILE A N 1
ATOM 2759 C CA . ILE A 1 337 ? 15.974 -0.629 -21.271 1.00 89.88 337 ILE A CA 1
ATOM 2760 C C . ILE A 1 337 ? 16.140 -2.138 -21.039 1.00 89.88 337 ILE A C 1
ATOM 2762 O O . ILE A 1 337 ? 17.187 -2.702 -21.348 1.00 89.88 337 ILE A O 1
ATOM 2766 N N . ALA A 1 338 ? 15.089 -2.814 -20.566 1.00 90.81 338 ALA A N 1
ATOM 2767 C CA . ALA A 1 338 ? 15.106 -4.248 -20.283 1.00 90.81 338 ALA A CA 1
ATOM 2768 C C . ALA A 1 338 ? 15.388 -5.119 -21.517 1.00 90.81 338 ALA A C 1
ATOM 2770 O O . ALA A 1 338 ? 15.973 -6.189 -21.380 1.00 90.81 338 ALA A O 1
ATOM 2771 N N . LEU A 1 339 ? 15.013 -4.674 -22.724 1.00 89.88 339 LEU A N 1
ATOM 2772 C CA . LEU A 1 339 ? 15.284 -5.382 -23.982 1.00 89.88 339 LEU A CA 1
ATOM 2773 C C . LEU A 1 339 ? 16.782 -5.528 -24.292 1.00 89.88 339 LEU A C 1
ATOM 2775 O O . LEU A 1 339 ? 17.148 -6.420 -25.056 1.00 89.88 339 LEU A O 1
ATOM 2779 N N . GLN A 1 340 ? 17.637 -4.693 -23.699 1.00 88.94 340 GLN A N 1
ATOM 2780 C CA . GLN A 1 340 ? 19.094 -4.777 -23.838 1.00 88.94 340 GLN A CA 1
ATOM 2781 C C . GLN A 1 340 ? 19.743 -5.714 -22.803 1.00 88.94 340 GLN A C 1
ATOM 2783 O O . GLN A 1 340 ? 20.941 -5.978 -22.883 1.00 88.94 340 GLN A O 1
ATOM 2788 N N . ASP A 1 341 ? 18.963 -6.230 -21.852 1.00 87.81 341 ASP A N 1
ATOM 2789 C CA . ASP A 1 341 ? 19.427 -7.081 -20.754 1.00 87.81 341 ASP A CA 1
ATOM 2790 C C . ASP A 1 341 ? 19.341 -8.577 -21.114 1.00 87.81 341 ASP A C 1
ATOM 2792 O O . ASP A 1 341 ? 19.058 -8.943 -22.254 1.00 87.81 341 ASP A O 1
ATOM 2796 N N . ASN A 1 342 ? 19.595 -9.473 -20.162 1.00 86.31 342 ASN A N 1
ATOM 2797 C CA . ASN A 1 342 ? 19.547 -10.923 -20.311 1.00 86.31 342 ASN A CA 1
ATOM 2798 C C . ASN A 1 342 ? 18.143 -11.460 -20.658 1.00 86.31 342 ASN A C 1
ATOM 2800 O O . ASN A 1 342 ? 17.120 -10.810 -20.453 1.00 86.31 342 ASN A O 1
ATOM 2804 N N . TYR A 1 343 ? 18.096 -12.689 -21.186 1.00 90.50 343 TYR A N 1
ATOM 2805 C CA . TYR A 1 343 ? 16.867 -13.310 -21.699 1.00 90.50 343 TYR A CA 1
ATOM 2806 C C . TYR A 1 343 ? 15.696 -13.286 -20.710 1.00 90.50 343 TYR A C 1
ATOM 2808 O O . TYR A 1 343 ? 14.566 -13.030 -21.120 1.00 90.50 343 TYR A O 1
ATOM 2816 N N . GLU A 1 344 ? 15.954 -13.531 -19.428 1.00 87.81 344 GLU A N 1
ATOM 2817 C CA . GLU A 1 344 ? 14.897 -13.636 -18.426 1.00 87.81 344 GLU A CA 1
ATOM 2818 C C . GLU A 1 344 ? 14.257 -12.274 -18.135 1.00 87.81 344 GLU A C 1
ATOM 2820 O O . GLU A 1 344 ? 13.032 -12.164 -18.126 1.00 87.81 344 GLU A O 1
ATOM 2825 N N . ILE A 1 345 ? 15.064 -11.216 -17.996 1.00 88.44 345 ILE A N 1
ATOM 2826 C CA . ILE A 1 345 ? 14.569 -9.843 -17.810 1.00 88.44 345 ILE A CA 1
ATOM 2827 C C . ILE A 1 345 ? 13.782 -9.379 -19.043 1.00 88.44 345 ILE A C 1
ATOM 2829 O O . ILE A 1 345 ? 12.680 -8.835 -18.909 1.00 88.44 345 ILE A O 1
ATOM 2833 N N . ARG A 1 346 ? 14.284 -9.675 -20.252 1.00 92.00 346 ARG A N 1
ATOM 2834 C CA . ARG A 1 346 ? 13.558 -9.408 -21.506 1.00 92.00 346 ARG A CA 1
ATOM 2835 C C . ARG A 1 346 ? 12.205 -10.110 -21.531 1.00 92.00 346 ARG A C 1
ATOM 2837 O O . ARG A 1 346 ? 11.198 -9.497 -21.881 1.00 92.00 346 ARG A O 1
ATOM 2844 N N . TYR A 1 347 ? 12.174 -11.387 -21.155 1.00 91.62 347 TYR A N 1
ATOM 2845 C CA . TYR A 1 347 ? 10.950 -12.179 -21.122 1.00 91.62 347 TYR A CA 1
ATOM 2846 C C . TYR A 1 347 ? 9.921 -11.591 -20.148 1.00 91.62 347 TYR A C 1
ATOM 2848 O O . TYR A 1 347 ? 8.754 -11.446 -20.516 1.00 91.62 347 TYR A O 1
ATOM 2856 N N . THR A 1 348 ? 10.344 -11.187 -18.946 1.00 90.25 348 THR A N 1
ATOM 2857 C CA . THR A 1 348 ? 9.471 -10.539 -17.954 1.00 90.25 348 THR A CA 1
ATOM 2858 C C . THR A 1 348 ? 8.868 -9.244 -18.498 1.00 90.25 348 THR A C 1
ATOM 2860 O O . THR A 1 348 ? 7.645 -9.082 -18.469 1.00 90.25 348 THR A O 1
ATOM 2863 N N . ALA A 1 349 ? 9.689 -8.363 -19.078 1.00 90.88 349 ALA A N 1
ATOM 2864 C CA . ALA A 1 349 ? 9.228 -7.104 -19.664 1.00 90.88 349 ALA A CA 1
ATOM 2865 C C . ALA A 1 349 ? 8.202 -7.327 -20.793 1.00 90.88 349 ALA A C 1
ATOM 2867 O O . ALA A 1 349 ? 7.109 -6.750 -20.789 1.00 90.88 349 ALA A O 1
ATOM 2868 N N . ILE A 1 350 ? 8.514 -8.234 -21.727 1.00 91.00 350 ILE A N 1
ATOM 2869 C CA . ILE A 1 350 ? 7.624 -8.600 -22.839 1.00 91.00 350 ILE A CA 1
ATOM 2870 C C . ILE A 1 350 ? 6.319 -9.212 -22.312 1.00 91.00 350 ILE A C 1
ATOM 2872 O O . ILE A 1 350 ? 5.244 -8.903 -22.825 1.00 91.00 350 ILE A O 1
ATOM 2876 N N . SER A 1 351 ? 6.385 -10.055 -21.279 1.00 90.75 351 SER A N 1
ATOM 2877 C CA . SER A 1 351 ? 5.211 -10.688 -20.671 1.00 90.75 351 SER A CA 1
ATOM 2878 C C . SER A 1 351 ? 4.256 -9.658 -20.063 1.00 90.75 351 SER A C 1
ATOM 2880 O O . SER A 1 351 ? 3.046 -9.742 -20.284 1.00 90.75 351 SER A O 1
ATOM 2882 N N . VAL A 1 352 ? 4.779 -8.640 -19.368 1.00 89.88 352 VAL A N 1
ATOM 2883 C CA . VAL A 1 352 ? 3.960 -7.550 -18.812 1.00 89.88 352 VAL A CA 1
ATOM 2884 C C . VAL A 1 352 ? 3.235 -6.783 -19.918 1.00 89.88 352 VAL A C 1
ATOM 2886 O O . VAL A 1 352 ? 2.018 -6.600 -19.825 1.00 89.88 352 VAL A O 1
ATOM 2889 N N . ILE A 1 353 ? 3.936 -6.403 -20.9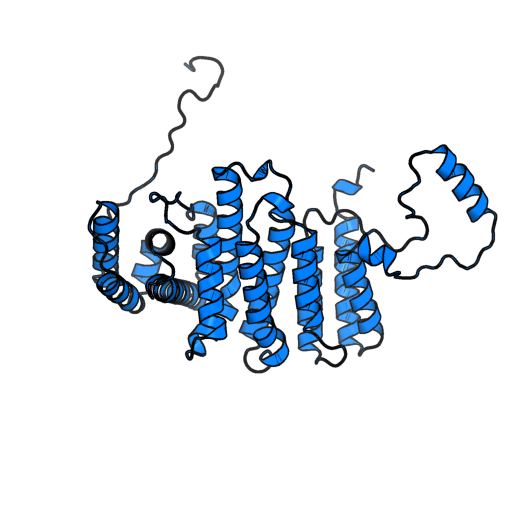93 1.00 87.81 353 ILE A N 1
ATOM 2890 C CA . ILE A 1 353 ? 3.310 -5.742 -22.149 1.00 87.81 353 ILE A CA 1
ATOM 2891 C C . ILE A 1 353 ? 2.260 -6.652 -22.790 1.00 87.81 353 ILE A C 1
ATOM 2893 O O . ILE A 1 353 ? 1.141 -6.212 -23.047 1.00 87.81 353 ILE A O 1
ATOM 2897 N N . LYS A 1 354 ? 2.584 -7.930 -23.015 1.00 87.69 354 LYS A N 1
ATOM 2898 C CA . LYS A 1 354 ? 1.656 -8.908 -23.596 1.00 87.69 354 LYS A CA 1
ATOM 2899 C C . LYS A 1 354 ? 0.375 -9.019 -22.768 1.00 87.69 354 LYS A C 1
ATOM 2901 O O . LYS A 1 354 ? -0.715 -8.986 -23.328 1.00 87.69 354 LYS A O 1
ATOM 2906 N N . ASN A 1 355 ? 0.486 -9.116 -21.445 1.00 87.00 355 ASN A N 1
ATOM 2907 C CA . ASN A 1 355 ? -0.670 -9.211 -20.552 1.00 87.00 355 ASN A CA 1
ATOM 2908 C C . ASN A 1 355 ? -1.528 -7.942 -20.591 1.00 87.00 355 ASN A C 1
ATOM 2910 O O . ASN A 1 355 ? -2.756 -8.027 -20.560 1.00 87.00 355 ASN A O 1
ATOM 2914 N N . LEU A 1 356 ? -0.894 -6.773 -20.703 1.00 83.12 356 LEU A N 1
ATOM 2915 C CA . LEU A 1 356 ? -1.596 -5.505 -20.870 1.00 83.12 356 LEU A CA 1
ATOM 2916 C C . LEU A 1 356 ? -2.352 -5.460 -22.208 1.00 83.12 356 LEU A C 1
ATOM 2918 O O . LEU A 1 356 ? -3.533 -5.124 -22.227 1.00 83.12 356 LEU A O 1
ATOM 2922 N N . LEU A 1 357 ? -1.711 -5.872 -23.308 1.00 82.12 357 LEU A N 1
ATOM 2923 C CA . LEU A 1 357 ? -2.331 -5.976 -24.635 1.00 82.12 357 LEU A CA 1
ATOM 2924 C C . LEU A 1 357 ? -3.529 -6.931 -24.638 1.00 82.12 357 LEU A C 1
ATOM 2926 O O . LEU A 1 357 ? -4.592 -6.575 -25.140 1.00 82.12 357 LEU A O 1
ATOM 2930 N N . ILE A 1 358 ? -3.375 -8.114 -24.034 1.00 82.25 358 ILE A N 1
ATOM 2931 C CA . ILE A 1 358 ? -4.456 -9.095 -23.870 1.00 82.25 358 ILE A CA 1
ATOM 2932 C C . ILE A 1 358 ? -5.621 -8.456 -23.115 1.00 82.25 358 ILE A C 1
ATOM 2934 O O . ILE A 1 358 ? -6.755 -8.496 -23.586 1.00 82.25 358 ILE A O 1
ATOM 2938 N N . LYS A 1 359 ? -5.351 -7.815 -21.972 1.00 79.88 359 LYS A N 1
ATOM 2939 C CA . LYS A 1 359 ? -6.387 -7.135 -21.190 1.00 79.88 359 LYS A CA 1
ATOM 2940 C C . LYS A 1 359 ? -7.137 -6.096 -22.025 1.00 79.88 359 LYS A C 1
ATOM 2942 O O . LYS A 1 359 ? -8.358 -6.063 -21.953 1.00 79.88 359 LYS A O 1
ATOM 2947 N N . HIS A 1 360 ? -6.433 -5.280 -22.811 1.00 77.19 360 HIS A N 1
ATOM 2948 C CA . HIS A 1 360 ? -7.069 -4.300 -23.694 1.00 77.19 360 HIS A CA 1
ATOM 2949 C C . HIS A 1 360 ? -7.922 -4.958 -24.786 1.00 77.19 360 HIS A C 1
ATOM 2951 O O . HIS A 1 360 ? -9.028 -4.492 -25.038 1.00 77.19 360 HIS A O 1
ATOM 2957 N N . ALA A 1 361 ? -7.450 -6.046 -25.402 1.00 77.75 361 ALA A N 1
ATOM 2958 C CA . ALA A 1 361 ? -8.195 -6.759 -26.442 1.00 77.75 361 ALA A CA 1
ATOM 2959 C C . ALA A 1 361 ? -9.514 -7.366 -25.924 1.00 77.75 361 ALA A C 1
ATOM 2961 O O . ALA A 1 361 ? -10.501 -7.413 -26.655 1.00 77.75 361 ALA A O 1
ATOM 2962 N N . PHE A 1 362 ? -9.545 -7.802 -24.660 1.00 79.25 362 PHE A N 1
ATOM 2963 C CA . PHE A 1 362 ? -10.734 -8.372 -24.013 1.00 79.25 362 PHE A CA 1
ATOM 2964 C C . PHE A 1 362 ? -11.563 -7.355 -23.213 1.00 79.25 362 PHE A C 1
ATOM 2966 O O . PHE A 1 362 ? -12.526 -7.733 -22.544 1.00 79.25 362 PHE A O 1
ATOM 2973 N N . ASP A 1 363 ? -11.217 -6.070 -23.257 1.00 74.25 363 ASP A N 1
ATOM 2974 C CA . ASP A 1 363 ? -11.932 -5.039 -22.513 1.00 74.25 363 ASP A CA 1
ATOM 2975 C C . ASP A 1 363 ? -13.255 -4.687 -23.212 1.00 74.25 363 ASP A C 1
ATOM 2977 O O . ASP A 1 363 ? -13.290 -4.170 -24.331 1.00 74.25 363 ASP A O 1
ATOM 2981 N N . THR A 1 364 ? -14.370 -4.951 -22.529 1.00 75.50 364 THR A N 1
ATOM 2982 C CA . THR A 1 364 ? -15.734 -4.757 -23.050 1.00 75.50 364 THR A CA 1
ATOM 2983 C C . THR A 1 364 ? -16.029 -3.314 -23.453 1.00 75.50 364 THR A C 1
ATOM 2985 O O . THR A 1 364 ? -16.878 -3.079 -24.312 1.00 75.50 364 THR A O 1
ATOM 2988 N N . ARG A 1 365 ? -15.288 -2.331 -22.924 1.00 70.88 365 ARG A N 1
ATOM 2989 C CA . ARG A 1 365 ? -15.409 -0.915 -23.313 1.00 70.88 365 ARG A CA 1
ATOM 2990 C C . ARG A 1 365 ? -14.994 -0.654 -24.767 1.00 70.88 365 ARG A C 1
ATOM 2992 O O . ARG A 1 365 ? -15.330 0.403 -25.298 1.00 70.88 365 ARG A O 1
ATOM 2999 N N . TYR A 1 366 ? -14.279 -1.592 -25.394 1.00 64.44 366 TYR A N 1
ATOM 3000 C CA . TYR A 1 366 ? -13.831 -1.535 -26.788 1.00 64.44 366 TYR A CA 1
ATOM 3001 C C . TYR A 1 366 ? -14.663 -2.389 -27.750 1.00 64.44 366 TYR A C 1
ATOM 3003 O O . TYR A 1 366 ? -14.513 -2.240 -28.955 1.00 64.44 366 TYR A O 1
ATOM 3011 N N . GLN A 1 367 ? -15.569 -3.239 -27.258 1.00 64.44 367 GLN A N 1
ATOM 3012 C CA . GLN A 1 367 ? -16.378 -4.124 -28.113 1.00 64.44 367 GLN A CA 1
ATOM 3013 C C . GLN A 1 367 ? -17.490 -3.392 -28.889 1.00 64.44 367 GLN A C 1
ATOM 3015 O O . GLN A 1 367 ? -18.110 -3.975 -29.773 1.00 64.44 367 GLN A O 1
ATOM 3020 N N . HIS A 1 368 ? -17.743 -2.118 -28.570 1.00 56.75 368 HIS A N 1
ATOM 3021 C CA . HIS A 1 368 ? -18.806 -1.299 -29.163 1.00 56.75 368 HIS A CA 1
ATOM 3022 C C . HIS A 1 368 ? -18.299 0.015 -29.783 1.00 56.75 368 HIS A C 1
ATOM 3024 O O . HIS A 1 368 ? -19.066 0.975 -29.871 1.00 56.75 368 HIS A O 1
ATOM 3030 N N . LYS A 1 369 ? -17.016 0.094 -30.158 1.00 50.78 369 LYS A N 1
ATOM 3031 C CA . LYS A 1 369 ? -16.435 1.273 -30.818 1.00 50.78 369 LYS A CA 1
ATOM 3032 C C . LYS A 1 369 ? -16.051 1.011 -32.259 1.00 50.78 369 LYS A C 1
ATOM 3034 O O . LYS A 1 369 ? -15.518 -0.087 -32.520 1.00 50.78 369 LYS A O 1
#

Sequence (369 aa):
KWVDGAKPLLKIKSHLESTIYTQDLHVHKFFQHCQLIQSGSKEVPGELIKYLKCLHAMEIQVMIQFLPVILMQLFQVLTNMTHEDDVPFNCTMVLLHIVSKCHEEGLDNYLRSFIKYSFRPEKPSAPQAQLIHETLATTMIAILKQSADFLAINKLLKYSWFFFEIIAKSMATYLLEENKIKLPRGQRFSEAYHHVLHSLLLAIIPHVTIRYAEIPDESRNVNYSLASFLKRCLTLMDRGFVFNLINDYISGFSPKDPKVLAEYKFEFLQTICNHEHYIPLNLPMAFAKPKLQRVQDFFSFAVDRLTSVDSNLEYSLSDEYCKHHFLVGLLLRETSIALQDNYEIRYTAISVIKNLLIKHAFDTRYQHK

InterPro domains:
  IPR026791 Dedicator of cytokinesis [PTHR23317] (1-367)
  IPR060065 DOCK6-11, TPR domain [PF28208] (52-273)

Foldseek 3Di:
DDDDDPDPPDDDDDDDPDPDCDPDPLVNLQVVLLVCVVVPHDDDLVVNLVSLVSLLVDDPVSCLVCVLVLVQSLLVQLFQDDPVGCSLLSSLLSVLSSLLSCVVVVNVVSLVCSLVPRDDDDPDPDPRTDQSLQSLLQSLLCCLPPDPDPVSNLSCLLRVLSSLSSNLSSLVNQCVVVVVLPPDQAVSDDPVSLVSVLSSLVSLLCCQQPVCVVRVNSNLSNLLSVLLSLLSCCNRHDVVSSLVSLVVSLVSDDLPGDPSSLLSNLSSLLSNCPRPPVQDPPQLFLPDPVPCPDPVVVVVVCVVVVPDPPPPRPSDLDPVVCVVNVSSSVLVVSLVSQCVDDPVSNVSSVVSVVVSVVCNVPDPVPVVD